Protein AF-A0A023FDB1-F1 (afdb_monomer)

Nearest PDB structures (foldseek):
  6m22-assembly1_B  TM=7.742E-01  e=1.908E-09  Homo sapiens
  7aip-assembly1_A  TM=7.670E-01  e=2.150E-07  Homo sapiens
  6vwa-assembly1_A-2  TM=6.485E-01  e=2.282E-06  Caenorhabditis elegans
  6vw9-assembly1_A-2  TM=6.183E-01  e=2.910E-03  Caenorhabditis elegans
  8b70-assembly1_B  TM=5.129E-01  e=9.710E-01  Bacillus subtilis

Organism: Amblyomma cajennense (NCBI:txid34607)

pLDDT: mean 87.29, std 13.03, range [37.12, 98.38]

Foldseek 3Di:
DLLCQVPPVVHKDKDWDQCVVFDPVCLLVPPAAFEAEEEEAPLLDRPPDNQDDDQQNQALLVVSQVVCPPPSNVVRYAYEYEREAEDCLPDPCNVVVVVVSVVVVVVVCVVVVHHHHYDYDHCHVLVVCPVDDLLVSLLSLQVVLCVVRVRHSEYEYEDDNQDDDDPPRVVSNVVSVVSVCSNCPPHHTYMHIDGSHRPDPPPD

Structure (mmCIF, N/CA/C/O backbone):
data_AF-A0A023FDB1-F1
#
_entry.id   AF-A0A023FDB1-F1
#
loop_
_atom_site.group_PDB
_atom_site.id
_atom_site.type_symbol
_atom_site.label_atom_id
_atom_site.label_alt_id
_atom_site.label_comp_id
_atom_site.label_asym_id
_atom_site.label_entity_id
_atom_site.label_seq_id
_atom_site.pdbx_PDB_ins_code
_atom_site.Cartn_x
_atom_site.Cartn_y
_atom_site.Cartn_z
_atom_site.occupancy
_atom_site.B_iso_or_equiv
_atom_site.auth_seq_id
_atom_site.auth_comp_id
_atom_site.auth_asym_id
_atom_site.auth_atom_id
_atom_site.pdbx_PDB_model_num
ATOM 1 N N . MET A 1 1 ? -0.112 14.707 -15.376 1.00 63.09 1 MET A N 1
ATOM 2 C CA . MET A 1 1 ? -0.613 14.972 -14.007 1.00 63.09 1 MET A CA 1
ATOM 3 C C . MET A 1 1 ? 0.173 14.220 -12.933 1.00 63.09 1 MET A C 1
ATOM 5 O O . MET A 1 1 ? 0.897 14.890 -12.220 1.00 63.09 1 MET A O 1
ATOM 9 N N . VAL A 1 2 ? 0.113 12.880 -12.802 1.00 71.00 2 VAL A N 1
ATOM 10 C CA . VAL A 1 2 ? 0.886 12.166 -11.744 1.00 71.00 2 VAL A CA 1
ATOM 11 C C . VAL A 1 2 ? 2.397 12.379 -11.894 1.00 71.00 2 VAL A C 1
ATOM 13 O O . VAL A 1 2 ? 3.054 12.725 -10.920 1.00 71.00 2 VAL A O 1
ATOM 16 N N . TYR A 1 3 ? 2.928 12.251 -13.116 1.00 76.75 3 TYR A N 1
ATOM 17 C CA . TYR A 1 3 ? 4.339 12.532 -13.413 1.00 76.75 3 TYR A CA 1
ATOM 18 C C . TYR A 1 3 ? 4.740 13.958 -12.999 1.00 76.75 3 TYR A C 1
ATOM 20 O O . TYR A 1 3 ? 5.746 14.154 -12.323 1.00 76.75 3 TYR A O 1
ATOM 28 N N . ASP A 1 4 ? 3.907 14.946 -13.331 1.00 75.50 4 ASP A N 1
ATOM 29 C CA . ASP A 1 4 ? 4.149 16.352 -12.994 1.00 75.50 4 ASP A CA 1
ATOM 30 C C . ASP A 1 4 ? 4.142 16.589 -11.487 1.00 75.50 4 ASP A C 1
ATOM 32 O O . ASP A 1 4 ? 5.023 17.261 -10.957 1.00 75.50 4 ASP A O 1
ATOM 36 N N . CYS A 1 5 ? 3.194 15.982 -10.773 1.00 73.25 5 CYS A N 1
ATOM 37 C CA . CYS A 1 5 ? 3.131 16.070 -9.321 1.00 73.25 5 CYS A CA 1
ATOM 38 C C . CYS A 1 5 ? 4.367 15.458 -8.651 1.00 73.25 5 CYS A C 1
ATOM 40 O O . CYS A 1 5 ? 4.924 16.073 -7.744 1.00 73.25 5 CYS A O 1
ATOM 42 N N . VAL A 1 6 ? 4.799 14.279 -9.106 1.00 76.06 6 VAL A N 1
ATOM 43 C CA . VAL A 1 6 ? 5.934 13.551 -8.523 1.00 76.06 6 VAL A CA 1
ATOM 44 C C . VAL A 1 6 ? 7.255 14.256 -8.823 1.00 76.06 6 VAL A C 1
ATOM 46 O O . VAL A 1 6 ? 7.994 14.595 -7.904 1.00 76.06 6 VAL A O 1
ATOM 49 N N . PHE A 1 7 ? 7.549 14.520 -10.096 1.00 74.06 7 PHE A N 1
ATOM 50 C CA . PHE A 1 7 ? 8.883 14.957 -10.508 1.00 74.06 7 PHE A CA 1
ATOM 51 C C . PHE A 1 7 ? 9.047 16.475 -10.524 1.00 74.06 7 PHE A C 1
ATOM 53 O O . PHE A 1 7 ? 10.071 16.981 -10.070 1.00 74.06 7 PHE A O 1
ATOM 60 N N . TRP A 1 8 ? 8.041 17.211 -10.998 1.00 72.69 8 TRP A N 1
ATOM 61 C CA . TRP A 1 8 ? 8.158 18.658 -11.198 1.00 72.69 8 TRP A CA 1
ATOM 62 C C . TRP A 1 8 ? 7.701 19.460 -9.986 1.00 72.69 8 TRP A C 1
ATOM 64 O O . TRP A 1 8 ? 8.351 20.421 -9.589 1.00 72.69 8 TRP A O 1
ATOM 74 N N . MET A 1 9 ? 6.579 19.070 -9.385 1.00 74.44 9 MET A N 1
ATOM 75 C CA . MET A 1 9 ? 6.009 19.806 -8.258 1.00 74.44 9 MET A CA 1
ATOM 76 C C . MET A 1 9 ? 6.532 19.329 -6.909 1.00 74.44 9 MET A C 1
ATOM 78 O O . MET A 1 9 ? 6.271 20.008 -5.914 1.00 74.44 9 MET A O 1
ATOM 82 N N . GLN A 1 10 ? 7.214 18.174 -6.875 1.00 74.06 10 GLN A N 1
ATOM 83 C CA . GLN A 1 10 ? 7.652 17.519 -5.646 1.00 74.06 10 GLN A CA 1
ATOM 84 C C . GLN A 1 10 ? 6.480 17.515 -4.653 1.00 74.06 10 GLN A C 1
ATOM 86 O O . GLN A 1 10 ? 6.485 18.191 -3.619 1.00 74.06 10 GLN A O 1
ATOM 91 N N . ARG A 1 11 ? 5.410 16.800 -5.021 1.00 80.31 11 ARG A N 1
ATOM 92 C CA . ARG A 1 11 ? 4.207 16.615 -4.204 1.00 80.31 11 ARG A CA 1
ATOM 93 C C . ARG A 1 11 ? 4.029 15.157 -3.814 1.00 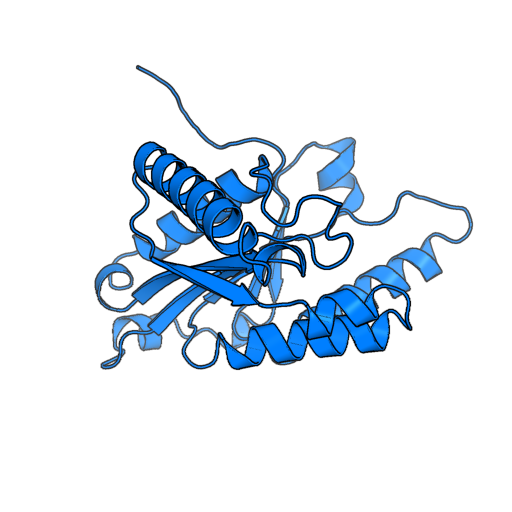80.31 11 ARG A C 1
ATOM 95 O O . ARG A 1 11 ? 4.358 14.238 -4.556 1.00 80.31 11 ARG A O 1
ATOM 102 N N . ILE A 1 12 ? 3.422 14.979 -2.650 1.00 83.81 12 ILE A N 1
ATOM 103 C CA . ILE A 1 12 ? 2.878 13.702 -2.208 1.00 83.81 12 ILE A CA 1
ATOM 104 C C . ILE A 1 12 ? 1.680 13.352 -3.095 1.00 83.81 12 ILE A C 1
ATOM 106 O O . ILE A 1 12 ? 0.818 14.202 -3.331 1.00 83.81 12 ILE A O 1
ATOM 110 N N . VAL A 1 13 ? 1.606 12.102 -3.553 1.00 90.06 13 VAL A N 1
ATOM 111 C CA . VAL A 1 13 ? 0.498 11.610 -4.379 1.00 90.06 13 VAL A CA 1
ATOM 112 C C . VAL A 1 13 ? -0.136 10.392 -3.721 1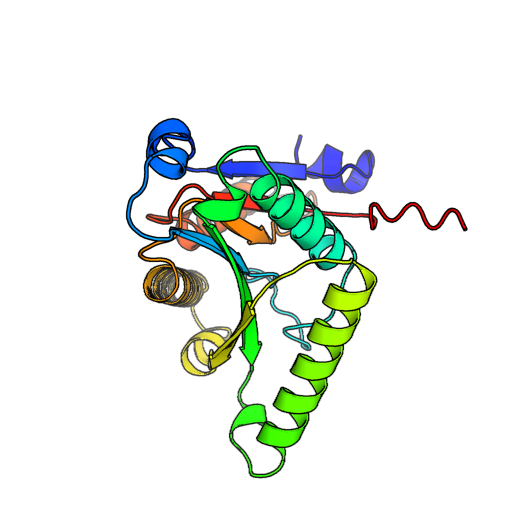.00 90.06 13 VAL A C 1
ATOM 114 O O . VAL A 1 13 ? 0.549 9.429 -3.393 1.00 90.06 13 VAL A O 1
ATOM 117 N N . CYS A 1 14 ? -1.460 10.423 -3.578 1.00 92.38 14 CYS A N 1
ATOM 118 C CA . CYS A 1 14 ? -2.257 9.276 -3.156 1.00 92.38 14 CYS A CA 1
ATOM 119 C C . CYS A 1 14 ? -3.280 8.943 -4.245 1.00 92.38 14 CYS A C 1
ATOM 121 O O . CYS A 1 14 ? -4.037 9.817 -4.669 1.00 92.38 14 CYS A O 1
ATOM 123 N N . LEU A 1 15 ? -3.326 7.684 -4.676 1.00 94.50 15 LEU A N 1
ATOM 124 C CA . LEU A 1 15 ? -4.303 7.172 -5.631 1.00 94.50 15 LEU A CA 1
ATOM 125 C C . LEU A 1 15 ? -5.216 6.159 -4.933 1.00 94.50 15 LEU A C 1
ATOM 127 O O . LEU A 1 15 ? -4.776 5.096 -4.499 1.00 94.50 15 LEU A O 1
ATOM 131 N N . ALA A 1 16 ? -6.499 6.499 -4.833 1.00 96.44 16 ALA A N 1
ATOM 132 C CA . ALA A 1 16 ? -7.512 5.664 -4.204 1.00 96.44 16 ALA A CA 1
ATOM 133 C C . ALA A 1 16 ? -8.180 4.745 -5.237 1.00 96.44 16 ALA A C 1
ATOM 135 O O . ALA A 1 16 ? -8.760 5.218 -6.214 1.00 96.44 16 ALA A O 1
ATOM 136 N N . ARG A 1 17 ? -8.149 3.432 -4.994 1.00 96.62 17 ARG A N 1
ATOM 137 C CA . ARG A 1 17 ? -8.787 2.408 -5.831 1.00 96.62 17 ARG A CA 1
ATOM 138 C C . ARG A 1 17 ? -9.762 1.557 -5.016 1.00 96.62 17 ARG A C 1
ATOM 140 O O . ARG A 1 17 ? -9.495 1.228 -3.866 1.00 96.62 17 ARG A O 1
ATOM 147 N N . HIS A 1 18 ? -10.898 1.199 -5.616 1.00 97.12 18 HIS A N 1
ATOM 148 C CA . HIS A 1 18 ? -11.970 0.397 -4.997 1.00 97.12 18 HIS A CA 1
ATOM 149 C C . HIS A 1 18 ? -12.643 1.036 -3.765 1.00 97.12 18 HIS A C 1
ATOM 151 O O . HIS A 1 18 ? -13.345 0.356 -3.017 1.00 97.12 18 HIS A O 1
ATOM 157 N N . PHE A 1 19 ? -12.487 2.347 -3.551 1.00 96.00 19 PHE A N 1
ATOM 158 C CA . PHE A 1 19 ? -13.101 3.049 -2.415 1.00 96.00 19 PHE A CA 1
ATOM 159 C C . PHE A 1 19 ? -14.629 3.131 -2.495 1.00 96.00 19 PHE A C 1
ATOM 161 O O . PHE A 1 19 ? -15.269 3.361 -1.473 1.00 96.00 19 PHE A O 1
ATOM 168 N N . GLN A 1 20 ? -15.228 2.863 -3.658 1.00 95.88 20 GLN A N 1
ATOM 169 C CA . GLN A 1 20 ? -16.674 2.684 -3.781 1.00 95.88 20 GLN A CA 1
ATOM 170 C C . GLN A 1 20 ? -17.207 1.490 -2.968 1.00 95.88 20 GLN A C 1
ATOM 172 O O . GLN A 1 20 ? -18.397 1.438 -2.679 1.00 95.88 20 GLN A O 1
ATOM 177 N N . HIS A 1 21 ? -16.343 0.544 -2.579 1.00 94.19 21 HIS A N 1
ATOM 178 C CA . HIS A 1 21 ? -16.705 -0.592 -1.725 1.00 94.19 21 HIS A CA 1
ATOM 179 C C . HIS A 1 21 ? -16.481 -0.316 -0.226 1.00 94.19 21 HIS A C 1
ATOM 181 O O . HIS A 1 21 ? -16.791 -1.169 0.603 1.00 94.19 21 HIS A O 1
ATOM 187 N N . LEU A 1 22 ? -15.935 0.850 0.150 1.00 95.69 22 LEU A N 1
ATOM 188 C CA . LEU A 1 22 ? -15.653 1.179 1.548 1.00 95.69 22 LEU A CA 1
ATOM 189 C C . LEU A 1 22 ? -16.893 1.750 2.253 1.00 95.69 22 LEU A C 1
ATOM 191 O O . LEU A 1 22 ? -17.203 2.934 2.115 1.00 95.69 22 LEU A O 1
ATOM 195 N N . ASP A 1 23 ? -17.533 0.952 3.109 1.00 94.44 23 ASP A N 1
ATOM 196 C CA . ASP A 1 23 ? -18.526 1.450 4.069 1.00 94.44 23 ASP A CA 1
ATOM 197 C C . ASP A 1 23 ? -17.859 1.774 5.416 1.00 94.44 23 ASP A C 1
ATOM 199 O O . ASP A 1 23 ? -17.629 0.911 6.268 1.00 94.44 23 ASP A O 1
ATOM 203 N N . LYS A 1 24 ? -17.580 3.063 5.634 1.00 94.00 24 LYS A N 1
ATOM 204 C CA . LYS A 1 24 ? -16.975 3.561 6.881 1.00 94.00 24 LYS A CA 1
ATOM 205 C C . LYS A 1 24 ? -17.836 3.268 8.109 1.00 94.00 24 LYS A C 1
ATOM 207 O O . LYS A 1 24 ? -17.304 3.051 9.195 1.00 94.00 24 LYS A O 1
ATOM 212 N N . ALA A 1 25 ? -19.157 3.289 7.958 1.00 94.12 25 ALA A N 1
ATOM 213 C CA . ALA A 1 25 ? -20.072 3.066 9.062 1.00 94.12 25 ALA A CA 1
ATOM 214 C C . ALA A 1 25 ? -20.145 1.572 9.415 1.00 94.12 25 ALA A C 1
ATOM 216 O O . ALA A 1 25 ? -20.259 1.231 10.591 1.00 94.12 25 ALA A O 1
ATOM 217 N N . ALA A 1 26 ? -20.008 0.680 8.427 1.00 93.56 26 ALA A N 1
ATOM 218 C CA . ALA A 1 26 ? -19.846 -0.752 8.669 1.00 93.56 26 ALA A CA 1
ATOM 219 C C . ALA A 1 26 ? -18.549 -1.069 9.427 1.00 93.56 26 ALA A C 1
ATOM 221 O O . ALA A 1 26 ? -18.595 -1.873 10.354 1.00 93.56 26 ALA A O 1
ATOM 222 N N . VAL A 1 27 ? -17.432 -0.397 9.112 1.00 94.81 27 VAL A N 1
ATOM 223 C CA . VAL A 1 27 ? -16.166 -0.558 9.857 1.00 94.81 27 VAL A CA 1
ATOM 224 C C . VAL A 1 27 ? -16.352 -0.215 11.337 1.00 94.81 27 VAL A C 1
ATOM 226 O O . VAL A 1 27 ? -15.974 -1.002 12.197 1.00 94.81 27 VAL A O 1
ATOM 229 N N . VAL A 1 28 ? -16.988 0.922 11.642 1.00 94.94 28 VAL A N 1
ATOM 230 C CA . VAL A 1 28 ? -17.221 1.374 13.028 1.00 94.94 28 VAL A CA 1
ATOM 231 C C . VAL A 1 28 ? -18.203 0.473 13.785 1.00 94.94 28 VAL A C 1
ATOM 233 O O . VAL A 1 28 ? -18.073 0.299 14.992 1.00 94.94 28 VAL A O 1
ATOM 236 N N . ARG A 1 29 ? -19.197 -0.101 13.097 1.00 94.50 29 ARG A N 1
ATOM 237 C CA . ARG A 1 29 ? -20.179 -1.021 13.700 1.00 94.50 29 ARG A CA 1
ATOM 238 C C . ARG A 1 29 ? -19.718 -2.481 13.723 1.00 94.50 29 ARG A C 1
ATOM 240 O O . ARG A 1 29 ? -20.469 -3.336 14.198 1.00 94.50 29 ARG A O 1
ATOM 247 N N . SER A 1 30 ? -18.548 -2.786 13.167 1.00 93.19 30 SER A N 1
ATOM 248 C CA . SER A 1 30 ? -18.087 -4.162 13.008 1.00 93.19 30 SER A CA 1
ATOM 249 C C . SER A 1 30 ? -17.928 -4.840 14.368 1.00 93.19 30 SER A C 1
ATOM 251 O O . SER A 1 30 ? -17.289 -4.312 15.273 1.00 93.19 30 SER A O 1
ATOM 253 N N . ARG A 1 31 ? -18.498 -6.042 14.511 1.00 89.75 31 ARG A N 1
ATOM 254 C CA . ARG A 1 31 ? -18.330 -6.870 15.720 1.00 89.75 31 ARG A CA 1
ATOM 255 C C . ARG A 1 31 ? -16.992 -7.604 15.738 1.00 89.75 31 ARG A C 1
ATOM 257 O O . ARG A 1 31 ? -16.513 -7.982 16.801 1.00 89.75 31 ARG A O 1
ATOM 264 N N . THR A 1 32 ? -16.411 -7.825 14.563 1.00 91.62 32 THR A N 1
ATOM 265 C CA . THR A 1 32 ? -15.096 -8.438 14.385 1.00 91.62 32 THR A CA 1
ATOM 266 C C . THR A 1 32 ? -14.069 -7.362 14.090 1.00 91.62 32 THR A C 1
ATOM 268 O O . THR A 1 32 ? -14.342 -6.422 13.339 1.00 91.62 32 THR A O 1
ATOM 271 N N . ARG A 1 33 ? -12.868 -7.508 14.647 1.00 92.50 33 ARG A N 1
ATOM 272 C CA . ARG A 1 33 ? -11.783 -6.566 14.389 1.00 92.50 33 ARG A CA 1
ATOM 273 C C . ARG A 1 33 ? -11.317 -6.701 12.939 1.00 92.50 33 ARG A C 1
ATOM 275 O O . ARG A 1 33 ? -11.011 -7.804 12.495 1.00 92.50 33 ARG A O 1
ATOM 282 N N . LEU A 1 34 ? -11.311 -5.588 12.216 1.00 96.94 34 LEU A N 1
ATOM 283 C CA . LEU A 1 34 ? -10.820 -5.496 10.842 1.00 96.94 34 LEU A CA 1
ATOM 284 C C . LEU A 1 34 ? -9.359 -5.041 10.837 1.00 96.94 34 LEU A C 1
ATOM 286 O O . LEU A 1 34 ? -8.820 -4.621 11.864 1.00 96.94 34 LEU A O 1
ATOM 290 N N . TYR A 1 35 ? -8.716 -5.083 9.677 1.00 98.00 35 TYR A N 1
ATOM 291 C CA . TYR A 1 35 ? -7.329 -4.645 9.547 1.00 98.00 35 TYR A CA 1
ATOM 292 C C . TYR A 1 35 ? -7.169 -3.405 8.676 1.00 98.00 35 TYR A C 1
ATOM 294 O O . TYR A 1 35 ? -7.901 -3.201 7.706 1.00 98.00 35 TYR A O 1
ATOM 302 N N . ILE A 1 36 ? -6.196 -2.577 9.045 1.00 98.31 36 ILE A N 1
ATOM 303 C CA . ILE A 1 36 ? -5.563 -1.620 8.142 1.00 98.31 36 ILE A CA 1
ATOM 304 C C . ILE A 1 36 ? -4.211 -2.234 7.810 1.00 98.31 36 ILE A C 1
ATOM 306 O O . ILE A 1 36 ? -3.377 -2.390 8.700 1.00 98.31 36 ILE A O 1
ATOM 310 N N . ASP A 1 37 ? -4.021 -2.624 6.559 1.00 98.38 37 ASP A N 1
ATOM 311 C CA . ASP A 1 37 ? -2.811 -3.316 6.128 1.00 98.38 37 ASP A CA 1
ATOM 312 C C . ASP A 1 37 ? -1.898 -2.360 5.372 1.00 98.38 37 ASP A C 1
ATOM 314 O O . ASP A 1 37 ? -2.364 -1.584 4.541 1.00 98.38 37 ASP A O 1
ATOM 318 N N . VAL A 1 38 ? -0.595 -2.441 5.625 1.00 97.81 38 VAL A N 1
ATOM 319 C CA . VAL A 1 38 ? 0.422 -1.656 4.922 1.00 97.81 38 VAL A CA 1
ATOM 320 C C . VAL A 1 38 ? 1.464 -2.592 4.327 1.00 97.81 38 VAL A C 1
ATOM 322 O O . VAL A 1 38 ? 2.097 -3.354 5.059 1.00 97.81 38 VAL A O 1
ATOM 325 N N . 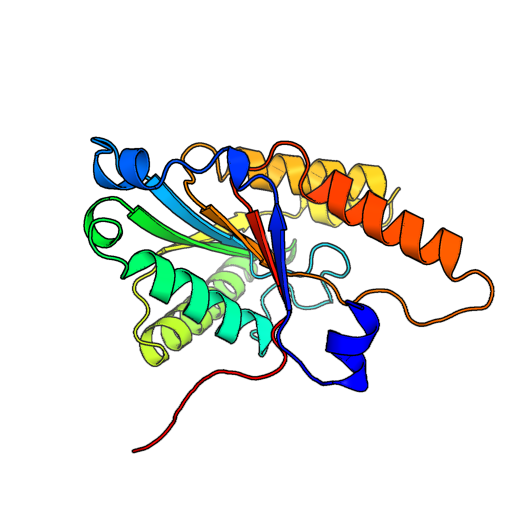TRP A 1 39 ? 1.677 -2.495 3.015 1.00 96.00 39 TRP A N 1
ATOM 326 C CA . TRP A 1 39 ? 2.780 -3.151 2.310 1.00 96.00 39 TRP A CA 1
ATOM 327 C C . TRP A 1 39 ? 3.733 -2.087 1.778 1.00 96.00 39 TRP A C 1
ATOM 329 O O . TRP A 1 39 ? 3.532 -1.553 0.681 1.00 96.00 39 TRP A O 1
ATOM 339 N N . PRO A 1 40 ? 4.762 -1.736 2.557 1.00 90.69 40 PRO A N 1
ATOM 340 C CA . PRO A 1 40 ? 5.655 -0.649 2.217 1.00 90.69 40 PRO A CA 1
ATOM 341 C C . PRO A 1 40 ? 6.812 -1.158 1.341 1.00 90.69 40 PRO A C 1
ATOM 343 O O . PRO A 1 40 ? 7.980 -0.968 1.666 1.00 90.69 40 PRO A O 1
ATOM 346 N N . LEU A 1 41 ? 6.473 -1.849 0.250 1.00 90.12 41 LEU A N 1
ATOM 347 C CA . LEU A 1 41 ? 7.414 -2.359 -0.744 1.00 90.12 41 LEU A CA 1
ATOM 348 C C . LEU A 1 41 ? 6.993 -1.876 -2.131 1.00 90.12 41 LEU A C 1
ATOM 350 O O . LEU A 1 41 ? 5.824 -1.975 -2.511 1.00 90.12 41 LEU A O 1
ATOM 354 N N . ASN A 1 42 ? 7.953 -1.380 -2.909 1.00 91.44 42 ASN A N 1
ATOM 355 C CA . ASN A 1 42 ? 7.727 -1.049 -4.308 1.00 91.44 42 ASN A CA 1
ATOM 356 C C . ASN A 1 42 ? 7.721 -2.332 -5.149 1.00 91.44 42 ASN A C 1
ATOM 358 O O . ASN A 1 42 ? 8.738 -2.725 -5.703 1.00 91.44 42 ASN A O 1
ATOM 362 N N . PHE A 1 43 ? 6.570 -2.989 -5.280 1.00 92.38 43 PHE A N 1
ATOM 363 C CA . PHE A 1 43 ? 6.488 -4.251 -6.023 1.00 92.38 43 PHE A CA 1
ATOM 364 C C . PHE A 1 43 ? 6.859 -4.137 -7.505 1.00 92.38 43 PHE A C 1
ATOM 366 O O . PHE A 1 43 ? 7.285 -5.131 -8.082 1.00 92.38 43 PHE A O 1
ATOM 373 N N . LEU A 1 44 ? 6.734 -2.962 -8.132 1.00 91.19 44 LEU A N 1
ATOM 374 C CA . LEU A 1 44 ? 7.148 -2.775 -9.529 1.00 91.19 44 LEU A CA 1
ATOM 375 C C . LEU A 1 44 ? 8.673 -2.648 -9.666 1.00 91.19 44 LEU A C 1
ATOM 377 O O . LEU A 1 44 ? 9.215 -2.899 -10.742 1.00 91.19 44 LEU A O 1
ATOM 381 N N . ASN A 1 45 ? 9.368 -2.255 -8.606 1.00 87.56 45 ASN A N 1
ATOM 382 C CA . ASN A 1 45 ? 10.821 -2.217 -8.569 1.00 87.56 45 ASN A CA 1
ATOM 383 C C . ASN A 1 45 ? 11.299 -2.517 -7.140 1.00 87.56 45 ASN A C 1
ATOM 385 O O . ASN A 1 45 ? 11.573 -1.575 -6.389 1.00 87.56 45 ASN A O 1
ATOM 389 N N . PRO A 1 46 ? 11.330 -3.800 -6.732 1.00 81.19 46 PRO A N 1
ATOM 390 C CA . PRO A 1 46 ? 11.532 -4.163 -5.330 1.00 81.19 46 PRO A CA 1
ATOM 391 C C . PRO A 1 46 ? 12.929 -3.863 -4.774 1.00 81.19 46 PRO A C 1
ATOM 393 O O . PRO A 1 46 ? 13.108 -3.953 -3.561 1.00 81.19 46 PRO A O 1
ATOM 396 N N . GLY A 1 47 ? 13.875 -3.437 -5.619 1.00 72.25 47 GLY A N 1
ATOM 397 C CA . GLY A 1 47 ? 15.244 -3.104 -5.230 1.00 72.25 47 GLY A CA 1
ATOM 398 C C . GLY A 1 47 ? 16.002 -4.280 -4.605 1.00 72.25 47 GLY A C 1
ATOM 399 O O . GLY A 1 47 ? 15.460 -5.363 -4.398 1.00 72.25 47 GLY A O 1
ATOM 400 N N . ASP A 1 48 ? 17.268 -4.046 -4.266 1.00 61.09 48 ASP A N 1
ATOM 401 C CA . ASP A 1 48 ? 18.117 -5.079 -3.653 1.00 61.09 48 ASP A CA 1
ATOM 402 C C . ASP A 1 48 ? 17.861 -5.243 -2.142 1.00 61.09 48 ASP A C 1
ATOM 404 O O . ASP A 1 48 ? 18.284 -6.221 -1.533 1.00 61.09 48 ASP A O 1
ATOM 408 N N . SER A 1 49 ? 17.161 -4.287 -1.518 1.00 62.53 49 SER A N 1
ATOM 409 C CA . SER A 1 49 ? 16.866 -4.266 -0.077 1.00 62.53 49 SER A CA 1
ATOM 410 C C . SER A 1 49 ? 15.356 -4.152 0.185 1.00 62.53 49 SER A C 1
ATOM 412 O O . SER A 1 49 ? 14.860 -3.066 0.512 1.00 62.53 49 SER A O 1
ATOM 414 N N . PRO A 1 50 ? 14.596 -5.261 0.053 1.00 61.50 50 PRO A N 1
ATOM 415 C CA . PRO A 1 50 ? 13.163 -5.293 0.331 1.00 61.50 50 PRO A CA 1
ATOM 416 C C . PRO A 1 50 ? 12.929 -5.040 1.825 1.00 61.50 50 PRO A C 1
ATOM 418 O O . PRO A 1 50 ? 12.958 -5.942 2.654 1.00 61.50 50 PRO A O 1
ATOM 421 N N . GLY A 1 51 ? 12.740 -3.772 2.179 1.00 64.19 51 GLY A N 1
ATOM 422 C CA . GLY A 1 51 ? 12.503 -3.333 3.551 1.00 64.19 51 GLY A CA 1
ATOM 423 C C . GLY A 1 51 ? 13.344 -2.148 4.023 1.00 64.19 51 GLY A C 1
ATOM 424 O O . GLY A 1 51 ? 13.261 -1.783 5.201 1.00 64.19 51 GLY A O 1
ATOM 425 N N . ALA A 1 52 ? 14.115 -1.529 3.124 1.00 76.69 52 ALA A N 1
ATOM 426 C CA . ALA A 1 52 ? 14.701 -0.219 3.369 1.00 76.69 52 ALA A CA 1
ATOM 427 C C . ALA A 1 52 ? 13.608 0.801 3.736 1.00 76.69 52 ALA A C 1
ATOM 429 O O . ALA A 1 52 ? 12.564 0.888 3.088 1.00 76.69 52 ALA A O 1
ATOM 430 N N . ILE A 1 53 ? 13.851 1.569 4.797 1.00 82.88 53 ILE A N 1
ATOM 431 C CA . ILE A 1 53 ? 12.942 2.628 5.233 1.00 82.88 53 ILE A CA 1
ATOM 432 C C . ILE A 1 53 ? 13.280 3.887 4.440 1.00 82.88 53 ILE A C 1
ATOM 434 O O . ILE A 1 53 ? 14.325 4.499 4.652 1.00 82.88 53 ILE A O 1
ATOM 438 N N . ASP A 1 54 ? 12.387 4.267 3.532 1.00 85.81 54 ASP A N 1
ATOM 439 C CA . ASP A 1 54 ? 12.465 5.510 2.771 1.00 85.81 54 ASP A CA 1
ATOM 440 C C . ASP A 1 54 ? 11.409 6.531 3.244 1.00 85.81 54 ASP A C 1
ATOM 442 O O . ASP A 1 54 ? 10.601 6.289 4.149 1.00 85.81 54 ASP A O 1
ATOM 446 N N . ASN A 1 55 ? 11.404 7.716 2.632 1.00 85.88 55 ASN A N 1
ATOM 447 C CA . ASN A 1 55 ? 10.426 8.757 2.962 1.00 85.88 55 ASN A CA 1
ATOM 448 C C . ASN A 1 55 ? 8.985 8.312 2.678 1.00 85.88 55 ASN A C 1
ATOM 450 O O . ASN A 1 55 ? 8.063 8.702 3.398 1.00 85.88 55 ASN A O 1
ATOM 454 N N . CYS A 1 56 ? 8.785 7.489 1.647 1.00 88.19 56 CYS A N 1
ATOM 455 C CA . CYS A 1 56 ? 7.475 6.974 1.286 1.00 88.19 56 CYS A CA 1
ATOM 456 C C . CYS A 1 56 ? 6.953 5.991 2.340 1.00 88.19 56 CYS A C 1
ATOM 458 O O . CYS A 1 56 ? 5.7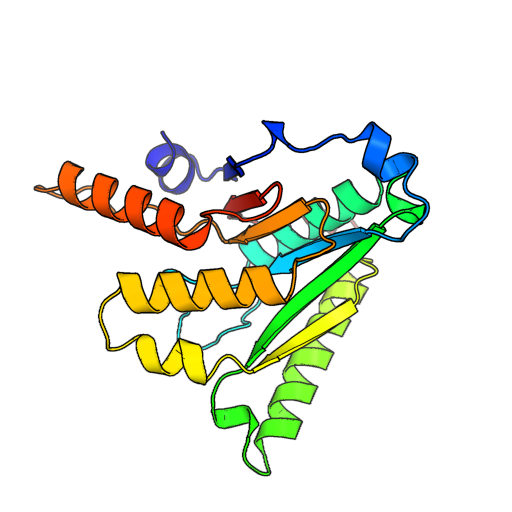78 6.063 2.705 1.00 88.19 56 CYS A O 1
ATOM 460 N N . TRP A 1 57 ? 7.818 5.136 2.887 1.00 91.19 57 TRP A N 1
ATOM 461 C CA . TRP A 1 57 ? 7.536 4.249 4.011 1.00 91.19 57 TRP A CA 1
ATOM 462 C C . TRP A 1 57 ? 7.052 5.063 5.209 1.00 91.19 57 TRP A C 1
ATOM 464 O O . TRP A 1 57 ? 5.940 4.841 5.688 1.00 91.19 57 TRP A O 1
ATOM 474 N N . LEU A 1 58 ? 7.833 6.065 5.638 1.00 90.44 58 LEU A N 1
ATOM 475 C CA . LEU A 1 58 ? 7.508 6.902 6.803 1.00 90.44 58 LEU A CA 1
ATOM 476 C C . LEU A 1 58 ? 6.157 7.592 6.625 1.00 90.44 58 LEU A C 1
ATOM 478 O O . LEU A 1 58 ? 5.290 7.516 7.497 1.00 90.44 58 LEU A O 1
ATOM 482 N N . PHE A 1 59 ? 5.956 8.210 5.465 1.00 90.38 59 PHE A N 1
ATOM 483 C CA . PHE A 1 59 ? 4.720 8.907 5.152 1.00 90.38 59 PHE A CA 1
ATOM 484 C C . PHE A 1 59 ? 3.506 7.963 5.106 1.00 90.38 59 PHE A C 1
ATOM 486 O O . PHE A 1 59 ? 2.447 8.272 5.657 1.00 90.38 59 PHE A O 1
ATOM 493 N N . THR A 1 60 ? 3.664 6.779 4.511 1.00 93.38 60 THR A N 1
ATOM 494 C CA . THR A 1 60 ? 2.598 5.770 4.438 1.00 93.38 60 THR A CA 1
ATOM 495 C C . THR A 1 60 ? 2.200 5.284 5.831 1.00 93.38 60 THR A C 1
ATOM 497 O O . THR A 1 60 ? 1.006 5.188 6.123 1.00 93.38 60 THR A O 1
ATOM 500 N N . MET A 1 61 ? 3.171 5.053 6.724 1.00 93.31 61 MET A N 1
ATOM 501 C CA . MET A 1 61 ? 2.884 4.682 8.115 1.00 93.31 61 MET A CA 1
ATOM 502 C C . MET A 1 61 ? 2.085 5.766 8.836 1.00 93.31 61 MET A C 1
ATOM 504 O O . MET A 1 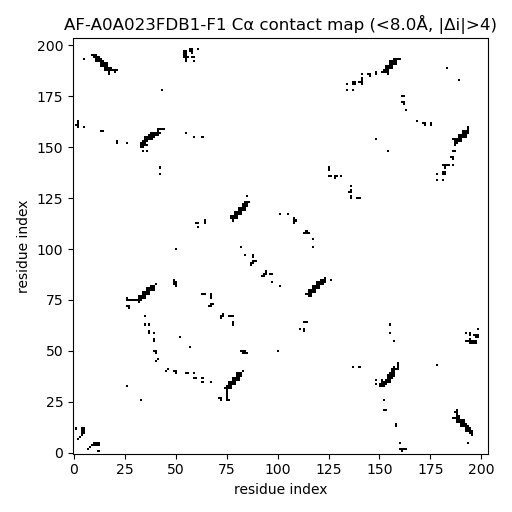61 ? 1.123 5.459 9.541 1.00 93.31 61 MET A O 1
ATOM 508 N N . GLN A 1 62 ? 2.436 7.036 8.629 1.00 92.12 62 GLN A N 1
ATOM 509 C CA . GLN A 1 62 ? 1.715 8.156 9.227 1.00 92.12 62 GLN A CA 1
ATOM 510 C C . GLN A 1 62 ? 0.268 8.238 8.726 1.00 92.12 62 GLN A C 1
ATOM 512 O O . GLN A 1 62 ? -0.641 8.387 9.541 1.00 92.12 62 GLN A O 1
ATOM 517 N N . LEU A 1 63 ? 0.021 8.071 7.421 1.00 94.12 63 LEU A N 1
ATOM 518 C CA . LEU A 1 63 ? -1.342 8.036 6.875 1.00 94.12 63 LEU A CA 1
ATOM 519 C C . LEU A 1 63 ? -2.169 6.879 7.441 1.00 94.12 63 LEU A C 1
ATOM 521 O O . LEU A 1 63 ? -3.322 7.076 7.834 1.00 94.12 63 LEU A O 1
ATOM 525 N N . ALA A 1 64 ? -1.582 5.684 7.509 1.00 95.94 64 ALA A N 1
ATOM 526 C CA . ALA A 1 64 ? -2.255 4.516 8.058 1.00 95.94 64 ALA A CA 1
ATOM 527 C C . ALA A 1 64 ? -2.569 4.698 9.555 1.00 95.94 64 ALA A C 1
ATOM 529 O O . ALA A 1 64 ? -3.667 4.365 10.004 1.00 95.94 64 ALA A O 1
ATOM 530 N N . CYS A 1 65 ? -1.653 5.312 10.311 1.00 94.94 65 CYS A N 1
ATOM 531 C CA . CYS A 1 65 ? -1.866 5.676 11.710 1.00 94.94 65 CYS A CA 1
ATOM 532 C C . CYS A 1 65 ? -2.991 6.711 11.871 1.00 94.94 65 CYS A C 1
ATOM 534 O O . CYS A 1 65 ? -3.881 6.526 12.700 1.00 94.94 65 CYS A O 1
ATOM 536 N N . ILE A 1 66 ? -3.019 7.767 11.050 1.00 94.75 66 ILE A N 1
ATOM 537 C CA . ILE A 1 66 ? -4.094 8.774 11.078 1.00 94.75 66 ILE A CA 1
ATOM 538 C C . ILE A 1 66 ? -5.453 8.117 10.836 1.00 94.75 66 ILE A C 1
ATOM 540 O O . ILE A 1 66 ? -6.396 8.388 11.579 1.00 94.75 66 ILE A O 1
ATOM 544 N N . LEU A 1 67 ? -5.552 7.222 9.848 1.00 95.56 67 LEU A N 1
ATOM 545 C CA . LEU A 1 67 ? -6.785 6.479 9.591 1.00 95.56 67 LEU A CA 1
ATOM 546 C C . LEU A 1 67 ? -7.181 5.605 10.790 1.00 95.56 67 LEU A C 1
ATOM 548 O O . LEU A 1 67 ? -8.347 5.590 11.179 1.00 95.56 67 LEU A O 1
ATOM 552 N N . HIS A 1 68 ? -6.217 4.918 11.406 1.00 95.75 68 HIS A N 1
ATOM 553 C CA . HIS A 1 68 ? -6.450 4.122 12.610 1.00 95.75 68 HIS A CA 1
ATOM 554 C C . HIS A 1 68 ? -6.959 4.972 13.791 1.00 95.75 68 HIS A C 1
ATOM 556 O O . HIS A 1 68 ? -7.784 4.508 14.576 1.00 95.75 68 HIS A O 1
ATOM 562 N N . MET A 1 69 ? -6.526 6.231 13.901 1.00 94.06 69 MET A N 1
ATOM 563 C CA . MET A 1 69 ? -6.944 7.162 14.957 1.00 94.06 69 MET A CA 1
ATOM 564 C C . MET A 1 69 ? -8.318 7.810 14.728 1.00 94.06 69 MET A C 1
ATOM 566 O O . MET A 1 69 ? -8.826 8.477 15.633 1.00 94.06 69 MET A O 1
ATOM 570 N N . VAL A 1 70 ? -8.945 7.621 13.562 1.00 94.44 70 VAL A N 1
ATOM 571 C CA . VAL A 1 70 ? -10.290 8.151 13.290 1.00 94.44 70 VAL A CA 1
ATOM 572 C C . VAL A 1 70 ? -11.284 7.626 14.343 1.00 94.44 70 VAL A C 1
ATOM 574 O O . VAL A 1 70 ? -11.252 6.435 14.679 1.00 94.44 70 VAL A O 1
ATOM 577 N N . PRO A 1 71 ? -12.194 8.469 14.877 1.00 93.75 71 PRO A N 1
ATOM 578 C CA . PRO A 1 71 ? -13.181 8.037 15.863 1.00 93.75 71 PRO A CA 1
ATOM 579 C C . PRO A 1 71 ? -13.941 6.775 15.428 1.00 93.75 71 PRO A C 1
ATOM 581 O O . PRO A 1 71 ? -14.437 6.679 14.306 1.00 93.75 71 PRO A O 1
ATOM 584 N N . GLY A 1 72 ? -13.999 5.781 16.316 1.00 91.69 72 GLY A N 1
ATOM 585 C CA . GLY A 1 72 ? -14.610 4.470 16.061 1.00 91.69 72 GLY A CA 1
ATOM 586 C C . GLY A 1 72 ? -13.709 3.454 15.343 1.00 91.69 72 GLY A C 1
ATOM 587 O O . GLY A 1 72 ? -13.878 2.251 15.545 1.00 91.69 72 GLY A O 1
ATOM 588 N N . TRP A 1 73 ? -12.707 3.895 14.577 1.00 96.06 73 TRP A N 1
ATOM 589 C CA . TRP A 1 73 ? -11.785 2.996 13.872 1.00 96.06 73 TRP A CA 1
ATOM 590 C C . TRP A 1 73 ? -10.741 2.400 14.809 1.00 96.06 73 TRP A C 1
ATOM 592 O O . TRP A 1 73 ? -10.445 1.212 14.695 1.00 96.06 73 TRP A O 1
ATOM 602 N N . LYS A 1 74 ? -10.249 3.169 15.788 1.00 92.88 74 LYS A N 1
ATOM 603 C CA . LYS A 1 74 ? -9.220 2.710 16.737 1.00 92.88 74 LYS A CA 1
ATOM 604 C C . LYS A 1 74 ? -9.602 1.420 17.471 1.00 92.88 74 LYS A C 1
ATOM 606 O O . LYS A 1 74 ? -8.777 0.529 17.645 1.00 92.88 74 LYS A O 1
ATOM 611 N N . HIS A 1 75 ? -10.866 1.302 17.875 1.00 90.94 75 HIS A N 1
ATOM 612 C CA . HIS A 1 75 ? -11.374 0.121 18.581 1.00 90.94 75 HIS A CA 1
ATOM 613 C C . HIS A 1 75 ? -11.737 -1.034 17.639 1.00 90.94 75 HIS A C 1
ATOM 615 O O . HIS A 1 75 ? -11.684 -2.193 18.044 1.00 90.94 75 HIS A O 1
ATOM 621 N N . SER A 1 76 ? -12.076 -0.721 16.387 1.00 94.31 76 SER A N 1
ATOM 622 C CA . SER A 1 76 ? -12.596 -1.686 15.410 1.00 94.31 76 SER A CA 1
ATOM 623 C C . SER A 1 76 ? -11.524 -2.219 14.460 1.00 94.31 76 SER A C 1
ATOM 625 O O . SER A 1 76 ? -11.776 -3.175 13.728 1.00 94.31 76 SER A O 1
ATOM 627 N N . THR A 1 77 ? -10.329 -1.620 14.460 1.00 96.75 77 THR A N 1
ATOM 628 C CA . THR A 1 77 ? -9.242 -1.960 13.538 1.00 96.75 77 THR A CA 1
ATOM 629 C C . THR A 1 77 ? -7.932 -2.283 14.252 1.00 96.75 77 THR A C 1
ATOM 631 O O . THR A 1 77 ? -7.700 -1.878 15.393 1.00 96.75 77 THR A O 1
ATOM 634 N N . THR A 1 78 ? -7.060 -3.033 13.584 1.00 96.94 78 THR A N 1
ATOM 635 C CA . THR A 1 78 ? -5.648 -3.200 13.956 1.00 96.94 78 THR A CA 1
ATOM 636 C C . THR A 1 78 ? -4.779 -2.814 12.770 1.00 96.94 78 THR A C 1
ATOM 638 O O . THR A 1 78 ? -5.041 -3.255 11.651 1.00 96.94 78 THR A O 1
ATOM 641 N N . LEU A 1 79 ? -3.741 -2.017 13.014 1.00 97.62 79 LEU A N 1
ATOM 642 C CA . LEU A 1 79 ? -2.749 -1.676 12.003 1.00 97.62 79 LEU A CA 1
ATOM 643 C C . LEU A 1 79 ? -1.721 -2.812 11.879 1.00 97.62 79 LEU A C 1
ATOM 645 O O . LEU A 1 79 ? -1.059 -3.161 12.860 1.00 97.62 79 LEU A O 1
ATOM 649 N N . ARG A 1 80 ? -1.597 -3.403 10.686 1.00 97.38 80 ARG A N 1
ATOM 650 C CA . ARG A 1 80 ? -0.612 -4.448 10.373 1.00 97.38 80 ARG A CA 1
ATOM 651 C C . ARG A 1 80 ? 0.324 -3.984 9.273 1.00 97.38 80 ARG A C 1
ATOM 653 O O . ARG A 1 80 ? -0.115 -3.428 8.271 1.00 97.38 80 ARG A O 1
ATOM 660 N N . ILE A 1 81 ? 1.607 -4.255 9.449 1.00 96.75 81 ILE A N 1
ATOM 661 C CA . ILE A 1 81 ? 2.642 -3.896 8.485 1.00 96.75 81 ILE A CA 1
ATOM 662 C C . ILE A 1 81 ? 3.313 -5.179 8.011 1.00 96.75 81 ILE A C 1
ATOM 664 O O . ILE A 1 81 ? 3.740 -5.989 8.836 1.00 96.75 81 ILE A O 1
ATOM 668 N N . PHE A 1 82 ? 3.400 -5.366 6.698 1.00 95.50 82 PHE A N 1
ATOM 669 C CA . PHE A 1 82 ? 3.973 -6.564 6.096 1.00 95.50 82 PHE A CA 1
ATOM 670 C C . PHE A 1 82 ? 5.435 -6.343 5.714 1.00 95.50 82 PHE A C 1
ATOM 672 O O . PHE A 1 82 ? 5.763 -5.458 4.927 1.00 95.50 82 PHE A O 1
ATOM 679 N N . MET A 1 83 ? 6.313 -7.161 6.286 1.00 92.50 83 MET A N 1
ATOM 680 C CA . MET A 1 83 ? 7.742 -7.201 5.987 1.00 92.50 83 MET A CA 1
ATOM 681 C C . MET A 1 83 ? 8.013 -8.398 5.078 1.00 92.50 83 MET A C 1
ATOM 683 O O . MET A 1 83 ? 7.930 -9.540 5.530 1.00 92.50 83 MET A O 1
ATOM 687 N N . CYS A 1 84 ? 8.313 -8.137 3.806 1.00 89.56 84 CYS A N 1
ATOM 688 C CA . CYS A 1 84 ? 8.714 -9.176 2.858 1.00 89.56 84 CYS A CA 1
ATOM 689 C C . CYS A 1 84 ? 10.190 -9.518 3.067 1.00 89.56 84 CYS A C 1
ATOM 691 O O . CYS A 1 84 ? 11.011 -8.611 3.171 1.00 89.56 84 CYS A O 1
ATOM 693 N N . ILE A 1 85 ? 10.523 -10.805 3.128 1.00 83.69 85 ILE A N 1
ATOM 694 C CA . ILE A 1 85 ? 11.895 -11.274 3.362 1.00 83.69 85 ILE A CA 1
ATOM 695 C C . ILE A 1 85 ? 12.281 -12.250 2.268 1.00 83.69 85 ILE A C 1
ATOM 697 O O . ILE A 1 85 ? 11.563 -13.225 2.056 1.00 83.69 85 ILE A O 1
ATOM 701 N N . GLY A 1 86 ? 13.386 -11.944 1.585 1.00 73.94 86 GLY A N 1
ATOM 702 C CA . GLY A 1 86 ? 13.940 -12.755 0.506 1.00 73.94 86 GLY A CA 1
ATOM 703 C C . GLY A 1 86 ? 14.743 -13.983 0.976 1.00 73.94 86 GLY A C 1
ATOM 704 O O . GLY A 1 86 ? 14.875 -14.229 2.180 1.00 73.94 86 GLY A O 1
ATOM 705 N N . PRO A 1 87 ? 15.356 -14.713 0.025 1.00 58.31 87 PRO A N 1
ATOM 706 C CA . PRO A 1 87 ? 15.835 -16.085 0.227 1.00 58.31 87 PRO A CA 1
ATOM 707 C C . PRO A 1 87 ? 16.993 -16.230 1.225 1.00 58.31 87 PRO A C 1
ATOM 709 O O . PRO A 1 87 ? 17.254 -17.330 1.713 1.00 58.31 87 PRO A O 1
ATOM 712 N N . CYS A 1 88 ? 17.660 -15.133 1.599 1.00 53.44 88 CYS A N 1
ATOM 713 C CA . CYS A 1 88 ? 18.683 -15.134 2.647 1.00 53.44 88 CYS A CA 1
ATOM 714 C C . CYS A 1 88 ? 18.115 -15.472 4.038 1.00 53.44 88 CYS A C 1
ATOM 716 O O . CYS A 1 88 ? 18.857 -15.968 4.879 1.00 53.44 88 CYS A O 1
ATOM 718 N N . GLY A 1 89 ? 16.803 -15.307 4.263 1.00 51.28 89 GLY A N 1
ATOM 719 C CA . GLY A 1 89 ? 16.126 -15.581 5.538 1.00 51.28 89 GLY A CA 1
ATOM 720 C C . GLY A 1 89 ? 16.027 -17.062 5.942 1.00 51.28 89 GLY A C 1
ATOM 721 O O . GLY A 1 89 ? 15.701 -17.351 7.093 1.00 51.28 89 GLY A O 1
ATOM 722 N N . ALA A 1 90 ? 16.294 -17.998 5.022 1.00 46.00 90 ALA A N 1
ATOM 723 C CA . ALA A 1 90 ? 16.074 -19.436 5.222 1.00 46.00 90 ALA A CA 1
ATOM 724 C C . ALA A 1 90 ? 17.325 -20.231 5.661 1.00 46.00 90 ALA A C 1
ATOM 726 O O . ALA A 1 90 ? 17.203 -21.382 6.084 1.00 46.00 90 ALA A O 1
ATOM 727 N N . GLY A 1 91 ? 18.526 -19.643 5.574 1.00 52.56 91 GLY A N 1
ATOM 728 C CA . GLY A 1 91 ? 19.757 -20.223 6.129 1.00 52.56 91 GLY A CA 1
ATOM 729 C C . GLY A 1 91 ? 19.889 -19.957 7.633 1.00 52.56 91 GLY A C 1
ATOM 730 O O . GLY A 1 91 ? 19.222 -19.077 8.165 1.00 52.56 91 GLY A O 1
ATOM 731 N N . GLY A 1 92 ? 20.778 -20.672 8.333 1.00 55.56 92 GLY A N 1
ATOM 732 C CA . GLY A 1 92 ? 20.984 -20.513 9.787 1.00 55.56 92 GLY A CA 1
ATOM 733 C C . GLY A 1 92 ? 21.329 -19.088 10.265 1.00 55.56 92 GLY A C 1
ATOM 734 O O . GLY A 1 92 ? 21.128 -18.793 11.437 1.00 55.56 92 GLY A O 1
ATOM 735 N N . ASP A 1 93 ? 21.786 -18.215 9.360 1.00 59.53 93 ASP A N 1
ATOM 736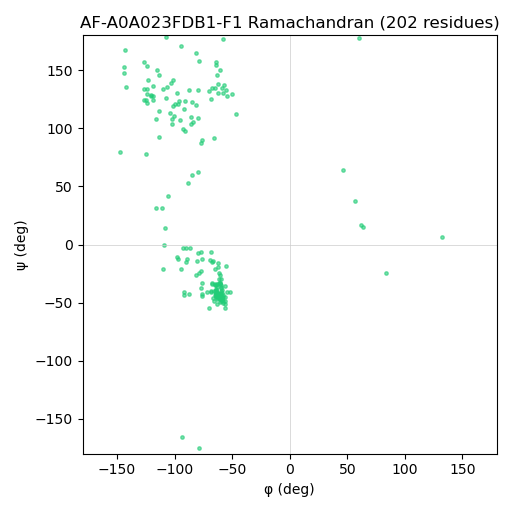 C CA . ASP A 1 93 ? 22.076 -16.780 9.562 1.00 59.53 93 ASP A CA 1
ATOM 737 C C . ASP A 1 93 ? 20.885 -15.861 9.177 1.00 59.53 93 ASP A C 1
ATOM 739 O O . ASP A 1 93 ? 20.708 -14.753 9.680 1.00 59.53 93 ASP A O 1
ATOM 743 N N . GLY A 1 94 ? 19.971 -16.358 8.340 1.00 65.12 94 GLY A N 1
ATOM 744 C CA . GLY A 1 94 ? 18.822 -15.610 7.835 1.00 65.12 94 GLY A CA 1
ATOM 745 C C . GLY A 1 94 ? 17.829 -15.188 8.912 1.00 65.12 94 GLY A C 1
ATOM 746 O O . GLY A 1 94 ? 17.274 -14.091 8.866 1.00 65.12 94 GLY A O 1
ATOM 747 N N . GLY A 1 95 ? 17.644 -16.028 9.933 1.00 74.94 95 GLY A N 1
ATOM 748 C CA . GLY A 1 95 ? 16.793 -15.705 11.079 1.00 74.94 95 GLY A CA 1
ATOM 749 C C . GLY A 1 95 ? 17.301 -14.505 11.888 1.00 74.94 95 GLY A C 1
ATOM 750 O O . GLY A 1 95 ? 16.494 -13.718 12.392 1.00 74.94 95 GLY A O 1
ATOM 751 N N . GLU A 1 96 ? 18.622 -14.325 11.984 1.00 81.12 96 GLU A N 1
ATOM 752 C CA . GLU A 1 96 ? 19.218 -13.180 12.675 1.00 81.12 96 GLU A CA 1
ATOM 753 C C . GLU A 1 96 ? 19.022 -11.888 11.873 1.00 81.12 96 GLU A C 1
ATOM 755 O O . GLU A 1 96 ? 18.647 -10.853 12.439 1.00 81.12 96 GLU A O 1
ATOM 760 N N . GLU A 1 97 ? 19.171 -11.959 10.549 1.00 81.19 97 GLU A N 1
ATOM 761 C CA . GLU A 1 97 ? 18.901 -10.845 9.642 1.00 81.19 97 GLU A CA 1
ATOM 762 C C . GLU A 1 97 ? 17.431 -10.393 9.720 1.00 81.19 97 GLU A C 1
ATOM 764 O O . GLU A 1 97 ? 17.151 -9.200 9.885 1.00 81.19 97 GLU A O 1
ATOM 769 N N . VAL A 1 98 ? 16.486 -11.340 9.691 1.00 84.62 98 VAL A N 1
ATOM 770 C CA . VAL A 1 98 ? 15.049 -11.078 9.883 1.00 84.62 98 VAL A CA 1
ATOM 771 C C . VAL A 1 98 ? 14.797 -10.375 11.216 1.00 84.62 98 VAL A C 1
ATOM 773 O O . VAL A 1 98 ? 14.089 -9.365 11.278 1.00 84.62 98 VAL A O 1
ATOM 776 N N . ALA A 1 99 ? 15.381 -10.888 12.301 1.00 88.06 99 ALA A N 1
ATOM 777 C CA . ALA A 1 99 ? 15.214 -10.323 13.635 1.00 88.06 99 ALA A CA 1
ATOM 778 C C . ALA A 1 99 ? 15.823 -8.917 13.746 1.00 88.06 99 ALA A C 1
ATOM 780 O O . ALA A 1 99 ? 15.290 -8.058 14.453 1.00 88.06 99 ALA A O 1
ATOM 781 N N . ARG A 1 100 ? 16.936 -8.648 13.053 1.00 88.44 100 ARG A N 1
ATOM 782 C CA . ARG A 1 100 ? 17.548 -7.316 12.981 1.00 88.44 100 ARG A CA 1
ATOM 783 C C . ARG A 1 100 ? 16.643 -6.327 12.246 1.00 88.44 100 ARG A C 1
ATOM 785 O O . ARG A 1 100 ? 16.391 -5.250 12.786 1.00 88.44 100 ARG A O 1
ATOM 792 N N . HIS A 1 101 ? 16.116 -6.695 11.078 1.00 88.44 101 HIS A N 1
ATOM 793 C CA . HIS A 1 101 ? 15.187 -5.848 10.322 1.00 88.44 101 HIS A CA 1
ATOM 794 C C . HIS A 1 101 ? 13.898 -5.581 11.103 1.00 88.44 101 HIS A C 1
ATOM 796 O O . HIS A 1 101 ? 13.470 -4.431 11.210 1.00 88.44 101 HIS A O 1
ATOM 802 N N . ARG A 1 102 ? 13.321 -6.614 11.732 1.00 91.81 102 ARG A N 1
ATOM 803 C CA . ARG A 1 102 ? 12.144 -6.480 12.603 1.00 91.81 102 ARG A CA 1
ATOM 804 C C . ARG A 1 102 ? 12.388 -5.489 13.739 1.00 91.81 102 ARG A C 1
ATOM 806 O O . ARG A 1 102 ? 11.605 -4.556 13.884 1.00 91.81 102 ARG A O 1
ATOM 813 N N . ARG A 1 103 ? 13.488 -5.637 14.489 1.00 93.00 103 ARG A N 1
ATOM 814 C CA . ARG A 1 103 ? 13.853 -4.704 15.572 1.00 93.00 103 ARG A CA 1
ATOM 815 C C . ARG A 1 103 ? 14.027 -3.275 15.065 1.00 93.00 103 ARG A C 1
ATOM 817 O O . ARG A 1 103 ? 13.625 -2.331 15.739 1.00 93.00 103 ARG A O 1
ATOM 824 N N . HIS A 1 104 ? 14.613 -3.109 13.881 1.00 91.81 104 HIS A N 1
ATOM 825 C CA . HIS A 1 104 ? 14.774 -1.795 13.269 1.00 91.81 104 HIS A CA 1
ATOM 826 C C . HIS A 1 104 ? 13.419 -1.140 12.955 1.00 91.81 104 HIS A C 1
ATOM 828 O O . HIS A 1 104 ? 13.197 0.012 13.326 1.00 91.81 104 HIS A O 1
ATOM 834 N N . TRP A 1 105 ? 12.488 -1.883 12.351 1.00 93.94 105 TRP A N 1
ATOM 835 C CA . TRP A 1 105 ? 11.131 -1.397 12.083 1.00 93.94 105 TRP A CA 1
ATOM 836 C C . TRP A 1 105 ? 10.354 -1.109 13.372 1.00 93.94 105 TRP A C 1
ATOM 838 O O . TRP A 1 105 ? 9.695 -0.078 13.461 1.00 93.94 105 TRP A O 1
ATOM 848 N N . GLU A 1 106 ? 10.464 -1.964 14.393 1.00 94.88 106 GLU A N 1
ATOM 849 C CA . GLU A 1 106 ? 9.848 -1.740 15.709 1.00 94.88 106 GLU A CA 1
ATOM 850 C C . GLU A 1 106 ? 10.363 -0.451 16.357 1.00 94.88 106 GLU A C 1
ATOM 852 O O . GLU A 1 106 ? 9.561 0.365 16.810 1.00 94.88 106 GLU A O 1
ATOM 857 N N . GLY A 1 107 ? 11.680 -0.221 16.340 1.00 94.38 107 GLY A N 1
ATOM 858 C CA . GLY A 1 107 ? 12.278 1.017 16.842 1.00 94.38 107 GLY A CA 1
ATOM 859 C C . GLY A 1 107 ? 11.775 2.257 16.098 1.00 94.38 107 GLY A C 1
ATOM 860 O O . GLY A 1 107 ? 11.464 3.274 16.720 1.00 94.38 107 GLY A O 1
ATOM 861 N N . MET A 1 108 ? 11.610 2.166 14.776 1.00 92.19 108 MET A N 1
ATOM 862 C CA . MET A 1 108 ? 11.054 3.262 13.979 1.00 92.19 108 MET A CA 1
ATOM 863 C C . MET A 1 108 ? 9.570 3.513 14.264 1.00 92.19 108 MET A C 1
ATOM 865 O O . MET A 1 108 ? 9.163 4.666 14.392 1.00 92.19 108 MET A O 1
ATOM 869 N N . LEU A 1 109 ? 8.757 2.468 14.429 1.00 93.75 109 LEU A N 1
ATOM 870 C CA . LEU A 1 109 ? 7.349 2.612 14.815 1.00 93.75 109 LEU A CA 1
ATOM 871 C C . LEU A 1 109 ? 7.203 3.215 16.215 1.00 93.75 109 LEU A C 1
ATOM 873 O O . LEU A 1 109 ? 6.343 4.072 16.422 1.00 93.75 109 LEU A O 1
ATOM 877 N N . GLN A 1 110 ? 8.081 2.842 17.152 1.00 94.19 110 GLN A N 1
ATOM 878 C CA . GLN A 1 110 ? 8.150 3.459 18.478 1.00 94.19 110 GLN A CA 1
ATOM 879 C C . GLN A 1 110 ? 8.496 4.949 18.394 1.00 94.19 110 GLN A C 1
ATOM 881 O O . GLN A 1 110 ? 7.816 5.763 19.022 1.00 94.19 110 GLN A O 1
ATOM 886 N N . LEU A 1 111 ? 9.493 5.325 17.584 1.00 91.81 111 LEU A N 1
ATOM 887 C CA . LEU A 1 111 ? 9.866 6.727 17.364 1.00 91.81 111 LEU A CA 1
ATOM 888 C C . LEU A 1 111 ? 8.691 7.541 16.796 1.00 91.81 111 LEU A C 1
ATOM 890 O O . LEU A 1 111 ? 8.427 8.657 17.242 1.00 91.81 111 LEU A O 1
ATOM 894 N N . LEU A 1 112 ? 7.948 6.958 15.852 1.00 89.44 112 LEU A N 1
ATOM 895 C CA . LEU A 1 112 ? 6.760 7.566 15.249 1.00 89.44 112 LEU A CA 1
ATOM 896 C C . LEU A 1 112 ? 5.516 7.511 16.153 1.00 89.44 112 LEU A C 1
ATOM 898 O O . LEU A 1 112 ? 4.494 8.102 15.805 1.00 89.44 112 LEU A O 1
ATOM 902 N N . ARG A 1 113 ? 5.590 6.825 17.304 1.00 93.31 113 ARG A N 1
ATOM 903 C CA . ARG A 1 113 ? 4.469 6.571 18.226 1.00 93.31 113 ARG A CA 1
ATOM 904 C C . ARG A 1 113 ? 3.289 5.864 17.546 1.00 93.31 113 ARG A C 1
ATOM 906 O O . ARG A 1 113 ? 2.129 6.161 17.829 1.00 93.31 113 ARG A O 1
ATOM 913 N N . ILE A 1 114 ? 3.589 4.937 16.638 1.00 95.00 114 ILE A N 1
ATOM 914 C CA . ILE A 1 114 ? 2.605 4.158 15.883 1.00 95.00 114 ILE A CA 1
ATOM 915 C C . ILE A 1 114 ? 2.487 2.765 16.505 1.00 95.00 114 ILE A C 1
ATOM 917 O O . ILE A 1 114 ? 3.448 2.000 16.529 1.00 95.00 114 ILE A O 1
ATOM 921 N N . GLU A 1 115 ? 1.291 2.420 16.979 1.00 94.06 115 GLU A N 1
ATOM 922 C CA . GLU A 1 115 ? 0.973 1.079 17.477 1.00 94.06 115 GLU A CA 1
ATOM 923 C C . GLU A 1 115 ? 0.541 0.182 16.306 1.00 94.06 115 GLU A C 1
ATOM 925 O O . GLU A 1 115 ? -0.569 0.305 15.786 1.00 94.06 115 GLU A O 1
ATOM 930 N N . ALA A 1 116 ? 1.435 -0.705 15.863 1.00 96.00 116 ALA A N 1
ATOM 931 C CA . ALA A 1 116 ? 1.191 -1.620 14.751 1.00 96.00 116 ALA A CA 1
ATOM 932 C C . ALA A 1 116 ? 1.860 -2.980 14.973 1.00 96.00 116 ALA A C 1
ATOM 934 O O . ALA A 1 116 ? 2.897 -3.082 15.627 1.00 96.00 116 ALA A O 1
ATOM 935 N N . THR A 1 117 ? 1.296 -4.032 14.379 1.00 95.88 117 THR A N 1
ATOM 936 C CA . THR A 1 117 ? 1.889 -5.376 14.398 1.00 95.88 117 THR A CA 1
ATOM 937 C C . THR A 1 117 ? 2.662 -5.646 13.110 1.00 95.88 117 THR A C 1
ATOM 939 O O . THR A 1 117 ? 2.106 -5.483 12.022 1.00 95.88 117 THR A O 1
ATOM 942 N N . ILE A 1 118 ? 3.903 -6.127 13.208 1.00 95.81 118 ILE A N 1
ATOM 943 C CA . ILE A 1 118 ? 4.712 -6.497 12.037 1.00 95.81 118 ILE A CA 1
ATOM 944 C C . ILE A 1 118 ? 4.508 -7.978 11.698 1.00 95.81 118 ILE A C 1
ATOM 946 O O . ILE A 1 118 ? 4.884 -8.863 12.476 1.00 95.81 118 ILE A O 1
ATOM 950 N N . SER A 1 119 ? 3.962 -8.245 10.514 1.00 94.88 119 SER A N 1
ATOM 951 C CA . SER A 1 119 ? 3.796 -9.584 9.943 1.00 94.88 119 SER A CA 1
ATOM 952 C C . SER A 1 119 ? 4.910 -9.851 8.936 1.00 94.88 119 SER A C 1
ATOM 954 O O . SER A 1 119 ? 5.066 -9.108 7.974 1.00 94.88 119 SER A O 1
ATOM 956 N N . VAL A 1 120 ? 5.698 -10.899 9.164 1.00 92.19 120 VAL A N 1
ATOM 957 C CA . VAL A 1 120 ? 6.765 -11.301 8.238 1.00 92.19 120 VAL A CA 1
ATOM 958 C C . VAL A 1 120 ? 6.188 -12.241 7.190 1.00 92.19 120 VAL A C 1
ATOM 960 O O . VAL A 1 120 ? 5.460 -13.172 7.534 1.00 92.19 120 VAL A O 1
ATOM 963 N N . VAL A 1 121 ? 6.516 -11.985 5.926 1.00 91.81 121 VAL A N 1
ATOM 964 C CA . VAL A 1 121 ? 6.064 -12.760 4.771 1.00 91.81 121 VAL A CA 1
ATOM 965 C C . VAL A 1 121 ? 7.281 -13.248 4.003 1.00 91.81 121 VAL A C 1
ATOM 967 O O . VAL A 1 121 ? 8.107 -12.455 3.551 1.00 91.81 121 VAL A O 1
ATOM 970 N N . LEU A 1 122 ? 7.377 -14.566 3.855 1.00 88.69 122 LEU A N 1
ATOM 971 C CA . LEU A 1 122 ? 8.368 -15.200 2.996 1.00 88.69 122 LEU A CA 1
ATOM 972 C C . LEU A 1 122 ? 7.862 -15.121 1.558 1.00 88.69 122 LEU A C 1
ATOM 974 O O . LEU A 1 122 ? 6.889 -15.783 1.191 1.00 88.69 122 LEU A O 1
ATOM 978 N N . TRP A 1 123 ? 8.503 -14.281 0.755 1.00 89.00 123 TRP A N 1
ATOM 979 C CA . TRP A 1 123 ? 8.072 -14.005 -0.617 1.00 89.00 123 TRP A CA 1
ATOM 980 C C . TRP A 1 123 ? 8.994 -14.603 -1.682 1.00 89.00 123 TRP A C 1
ATOM 982 O O . TRP A 1 123 ? 8.853 -14.269 -2.851 1.00 89.00 123 TRP A O 1
ATOM 992 N N . ASP A 1 124 ? 9.886 -15.525 -1.310 1.00 85.75 124 ASP A N 1
ATOM 993 C CA . ASP A 1 124 ? 10.863 -16.163 -2.210 1.00 85.75 124 ASP A CA 1
ATOM 994 C C . ASP A 1 124 ? 10.224 -16.760 -3.465 1.00 85.75 124 ASP A C 1
ATOM 996 O O . ASP A 1 124 ? 10.726 -16.595 -4.574 1.00 85.75 124 ASP A O 1
ATOM 1000 N N . HIS A 1 125 ? 9.067 -17.402 -3.295 1.00 85.94 125 HIS A N 1
ATOM 1001 C CA . HIS A 1 125 ? 8.288 -17.978 -4.390 1.00 85.94 125 HIS A CA 1
ATOM 1002 C C . HIS A 1 125 ? 7.809 -16.928 -5.406 1.00 85.94 125 HIS A C 1
ATOM 1004 O O . HIS A 1 125 ? 7.653 -17.245 -6.580 1.00 85.94 125 HIS A O 1
ATOM 1010 N N . VAL A 1 126 ? 7.589 -15.686 -4.966 1.00 90.69 126 VAL A N 1
ATOM 1011 C CA . VAL A 1 126 ? 7.220 -14.557 -5.830 1.00 90.69 126 VAL A CA 1
ATOM 1012 C C . VAL A 1 126 ? 8.466 -13.868 -6.375 1.00 90.69 126 VAL A C 1
ATOM 1014 O O . VAL A 1 126 ? 8.519 -13.558 -7.560 1.00 90.69 126 VAL A O 1
ATOM 1017 N N . ALA A 1 127 ? 9.488 -13.670 -5.541 1.00 86.81 127 ALA A N 1
ATOM 1018 C CA . ALA A 1 127 ? 10.752 -13.061 -5.940 1.00 86.81 127 ALA A CA 1
ATOM 1019 C C . ALA A 1 127 ? 11.454 -13.865 -7.050 1.00 86.81 127 ALA A C 1
ATOM 1021 O O . ALA A 1 127 ? 12.019 -13.275 -7.965 1.00 86.81 127 ALA A O 1
ATOM 1022 N N . GLY A 1 128 ? 11.342 -15.199 -7.042 1.00 87.19 128 GLY A N 1
ATOM 1023 C CA . GLY A 1 128 ? 11.862 -16.059 -8.111 1.00 87.19 128 GLY A CA 1
ATOM 1024 C C . GLY A 1 128 ? 11.233 -15.824 -9.493 1.00 87.19 128 GLY A C 1
ATOM 1025 O O . GLY A 1 128 ? 11.801 -16.252 -10.492 1.00 87.19 128 GLY A O 1
ATOM 1026 N N . LEU A 1 129 ? 10.092 -15.128 -9.573 1.00 90.75 129 LEU A N 1
ATOM 1027 C CA . LEU A 1 129 ? 9.426 -14.776 -10.832 1.00 90.75 129 LEU A CA 1
ATOM 1028 C C . LEU A 1 129 ? 9.889 -13.428 -11.406 1.00 90.75 129 LEU A C 1
ATOM 1030 O O . LEU A 1 129 ? 9.445 -13.061 -12.491 1.00 90.75 129 LEU A O 1
ATOM 1034 N N . LEU A 1 130 ? 10.764 -12.687 -10.713 1.00 88.31 130 LEU A N 1
ATOM 1035 C CA . LEU A 1 130 ? 11.241 -11.368 -11.159 1.00 88.31 130 LEU A CA 1
ATOM 1036 C C . LEU A 1 130 ? 11.979 -11.410 -12.504 1.00 88.31 130 LEU A C 1
ATOM 1038 O O . LEU A 1 130 ? 11.875 -10.462 -13.278 1.00 88.31 130 LEU A O 1
ATOM 1042 N N . GLU A 1 131 ? 12.682 -12.509 -12.781 1.00 87.38 131 GLU A N 1
ATOM 1043 C CA . GLU A 1 131 ? 13.388 -12.768 -14.047 1.00 87.38 131 GLU A CA 1
ATOM 1044 C C . GLU A 1 131 ? 12.431 -13.181 -15.188 1.00 87.38 131 GLU A C 1
ATOM 1046 O O . GLU A 1 131 ? 12.827 -13.252 -16.351 1.00 87.38 131 GLU A O 1
ATOM 1051 N N . GLY A 1 132 ? 11.176 -13.504 -14.861 1.00 90.06 132 GLY A N 1
ATOM 1052 C CA . GLY A 1 132 ? 10.171 -14.004 -15.794 1.00 90.06 132 GLY A CA 1
ATOM 1053 C C . GLY A 1 132 ? 9.267 -12.918 -16.391 1.00 90.06 132 GLY A C 1
ATOM 1054 O O . GLY A 1 132 ? 9.541 -11.718 -16.290 1.00 90.06 132 GLY A O 1
ATOM 1055 N N . PRO A 1 133 ? 8.148 -13.321 -17.024 1.00 93.31 133 PRO A N 1
ATOM 1056 C CA . PRO A 1 133 ? 7.147 -12.386 -17.516 1.00 93.31 133 PRO A CA 1
ATOM 1057 C C . PRO A 1 133 ? 6.602 -11.505 -16.388 1.00 93.31 133 PRO A C 1
ATOM 1059 O O . PRO A 1 133 ? 6.158 -11.980 -15.342 1.00 93.31 133 PRO A O 1
ATOM 1062 N N . ARG A 1 134 ? 6.584 -10.190 -16.630 1.00 92.69 134 ARG A N 1
ATOM 1063 C CA . ARG A 1 134 ? 6.140 -9.187 -15.651 1.00 92.69 134 ARG A CA 1
ATOM 1064 C C . ARG A 1 134 ? 4.719 -9.436 -15.142 1.00 92.69 134 ARG A C 1
ATOM 1066 O O . ARG A 1 134 ? 4.430 -9.151 -13.983 1.00 92.69 134 ARG A O 1
ATOM 1073 N N . GLU A 1 135 ? 3.842 -9.931 -16.008 1.00 95.12 135 GLU A N 1
ATOM 1074 C CA . GLU A 1 135 ? 2.447 -10.218 -15.673 1.00 95.12 135 GLU A CA 1
ATOM 1075 C C . GLU A 1 135 ? 2.343 -11.358 -14.658 1.00 95.12 135 GLU A C 1
ATOM 1077 O O . GLU A 1 135 ? 1.674 -11.188 -13.640 1.00 95.12 135 GLU A O 1
ATOM 1082 N N . ASP A 1 136 ? 3.073 -12.457 -14.866 1.00 95.75 136 ASP A N 1
ATOM 1083 C CA . ASP A 1 136 ? 3.093 -13.613 -13.959 1.00 95.75 136 ASP A CA 1
ATOM 1084 C C . ASP A 1 136 ? 3.566 -13.211 -12.559 1.00 95.75 136 ASP A C 1
ATOM 1086 O O . ASP A 1 136 ? 2.932 -13.545 -11.553 1.00 95.75 136 ASP A O 1
ATOM 1090 N N . TYR A 1 137 ? 4.638 -12.417 -12.490 1.00 95.50 137 TYR A N 1
ATOM 1091 C CA . TYR A 1 137 ? 5.132 -11.861 -11.234 1.00 95.50 137 TYR A CA 1
ATOM 1092 C C . TYR A 1 137 ? 4.075 -10.986 -10.539 1.00 95.50 137 TYR A C 1
ATOM 1094 O O . TYR A 1 137 ? 3.797 -11.177 -9.354 1.00 95.50 137 TYR A O 1
ATOM 1102 N N . LEU A 1 138 ? 3.435 -10.051 -11.253 1.00 96.75 138 LEU A N 1
ATOM 1103 C CA . LEU A 1 138 ? 2.421 -9.171 -10.657 1.00 96.75 138 LEU A CA 1
ATOM 1104 C C . LEU A 1 138 ? 1.158 -9.928 -10.233 1.00 96.75 138 LEU A C 1
ATOM 1106 O O . LEU A 1 138 ? 0.565 -9.587 -9.207 1.00 96.75 138 LEU A O 1
ATOM 1110 N N . HIS A 1 139 ? 0.772 -10.976 -10.961 1.00 97.19 139 HIS A N 1
ATOM 1111 C CA . HIS A 1 139 ? -0.295 -11.885 -10.555 1.00 97.19 139 HIS A CA 1
ATOM 1112 C C . HIS A 1 139 ? 0.054 -12.621 -9.257 1.00 97.19 139 HIS A C 1
ATOM 1114 O O . HIS A 1 139 ? -0.786 -12.693 -8.357 1.00 97.19 139 HIS A O 1
ATOM 1120 N N . ALA A 1 140 ? 1.288 -13.113 -9.124 1.00 96.75 140 ALA A N 1
ATOM 1121 C CA . ALA A 1 140 ? 1.759 -13.768 -7.907 1.00 96.75 140 ALA A CA 1
ATOM 1122 C C . ALA A 1 140 ? 1.814 -12.800 -6.711 1.00 96.75 140 ALA A C 1
ATOM 1124 O O . ALA A 1 140 ? 1.325 -13.134 -5.630 1.00 96.75 140 ALA A O 1
ATOM 1125 N N . VAL A 1 141 ? 2.312 -11.572 -6.906 1.00 96.56 141 VAL A N 1
ATOM 1126 C CA . VAL A 1 141 ? 2.274 -10.507 -5.886 1.00 96.56 141 VAL A CA 1
ATOM 1127 C C . VAL A 1 141 ? 0.833 -10.214 -5.462 1.00 96.56 141 VAL A C 1
ATOM 1129 O O . VAL A 1 141 ? 0.523 -10.194 -4.271 1.00 96.56 141 VAL A O 1
ATOM 1132 N N . ASN A 1 142 ? -0.072 -10.002 -6.420 1.00 97.88 142 ASN A N 1
ATOM 1133 C CA . ASN A 1 142 ? -1.474 -9.715 -6.132 1.00 97.88 142 ASN A CA 1
ATOM 1134 C C . ASN A 1 142 ? -2.140 -10.860 -5.350 1.00 97.88 142 ASN A C 1
ATOM 1136 O O . ASN A 1 142 ? -2.856 -10.605 -4.379 1.00 97.88 142 ASN A O 1
ATOM 1140 N N . ALA A 1 143 ? -1.881 -12.113 -5.732 1.00 97.38 143 ALA A N 1
ATOM 1141 C CA . ALA A 1 143 ? -2.383 -13.289 -5.029 1.00 97.38 143 ALA A CA 1
ATOM 1142 C C . ALA A 1 143 ? -1.862 -13.364 -3.585 1.00 97.38 143 ALA A C 1
ATOM 1144 O O . ALA A 1 143 ? -2.647 -13.601 -2.664 1.00 97.38 143 ALA A O 1
ATOM 1145 N N . MET A 1 144 ? -0.574 -13.081 -3.372 1.00 96.69 144 MET A N 1
ATOM 1146 C CA . MET A 1 144 ? 0.032 -13.019 -2.042 1.00 96.69 144 MET A CA 1
ATOM 1147 C C . MET A 1 144 ? -0.639 -11.946 -1.171 1.00 96.69 144 MET A C 1
ATOM 1149 O O . MET A 1 144 ? -1.079 -12.235 -0.058 1.00 96.69 144 MET A O 1
ATOM 1153 N N . ILE A 1 145 ? -0.801 -10.722 -1.684 1.00 97.31 145 ILE A N 1
ATOM 1154 C CA . ILE A 1 145 ? -1.468 -9.636 -0.948 1.00 97.31 145 ILE A CA 1
ATOM 1155 C C . ILE A 1 145 ? -2.907 -10.042 -0.590 1.00 97.31 145 ILE A C 1
ATOM 1157 O O . ILE A 1 145 ? -3.326 -9.898 0.560 1.00 97.31 145 ILE A O 1
ATOM 1161 N N . LYS A 1 146 ? -3.660 -10.625 -1.534 1.00 97.00 146 LYS A N 1
ATOM 1162 C CA . LYS A 1 146 ? -5.027 -11.125 -1.288 1.00 97.00 146 LYS A CA 1
ATOM 1163 C C . LYS A 1 146 ? -5.081 -12.161 -0.172 1.00 97.00 146 LYS A C 1
ATOM 1165 O O . LYS A 1 146 ? -5.972 -12.095 0.674 1.00 97.00 146 LYS A O 1
ATOM 1170 N N . GLN A 1 147 ? -4.140 -13.103 -0.157 1.00 96.00 147 GLN A N 1
ATOM 1171 C CA . GLN A 1 147 ? -4.080 -14.156 0.855 1.00 96.00 147 GLN A CA 1
ATOM 1172 C C . GLN A 1 147 ? -3.936 -13.581 2.271 1.00 96.00 147 GLN A C 1
ATOM 1174 O O . GLN A 1 147 ? -4.539 -14.097 3.211 1.00 96.00 147 GLN A O 1
ATOM 1179 N N . HIS A 1 148 ? -3.189 -12.489 2.420 1.00 95.81 148 HIS A N 1
ATOM 1180 C CA . HIS A 1 148 ? -2.919 -11.854 3.710 1.00 95.81 148 HIS A CA 1
ATOM 1181 C C . HIS A 1 148 ? -3.937 -10.765 4.111 1.00 95.81 148 HIS A C 1
ATOM 1183 O O . HIS A 1 148 ? -4.010 -10.407 5.293 1.00 95.81 148 HIS A O 1
ATOM 1189 N N . SER A 1 149 ? -4.764 -10.282 3.174 1.00 93.81 149 SER A N 1
ATOM 1190 C CA . SER A 1 149 ? -5.665 -9.131 3.366 1.00 93.81 149 SER A CA 1
ATOM 1191 C C . SER A 1 149 ? -7.169 -9.451 3.264 1.00 93.81 149 SER A C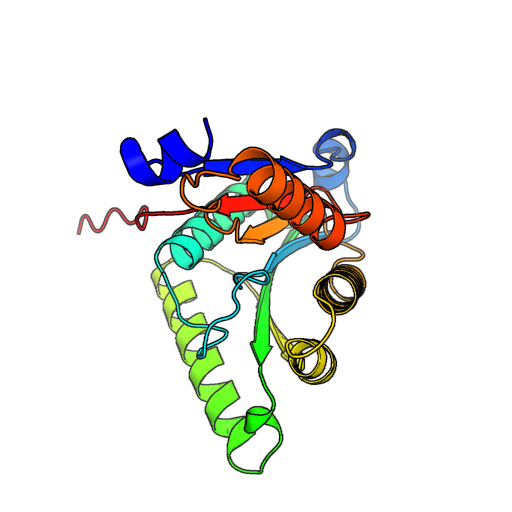 1
ATOM 1193 O O . SER A 1 149 ? -7.966 -8.606 2.857 1.00 93.81 149 SER A O 1
ATOM 1195 N N . GLN A 1 150 ? -7.595 -10.660 3.650 1.00 90.69 150 GLN A N 1
ATOM 1196 C CA . GLN A 1 150 ? -9.004 -11.091 3.550 1.00 90.69 150 GLN A CA 1
ATOM 1197 C C . GLN A 1 150 ? -9.979 -10.297 4.441 1.00 90.69 150 GLN A C 1
ATOM 1199 O O . GLN A 1 150 ? -11.128 -10.085 4.067 1.00 90.69 150 GLN A O 1
ATOM 1204 N N . THR A 1 151 ? -9.540 -9.857 5.622 1.00 94.44 151 THR A N 1
ATOM 1205 C CA . THR A 1 151 ? -10.362 -9.128 6.613 1.00 94.44 151 THR A CA 1
ATOM 1206 C C . THR A 1 151 ? -9.936 -7.664 6.750 1.00 94.44 151 THR A C 1
ATOM 1208 O O . THR A 1 151 ? -10.038 -7.042 7.813 1.00 94.44 151 THR A O 1
ATOM 1211 N N . THR A 1 152 ? -9.442 -7.103 5.652 1.00 97.06 152 THR A N 1
ATOM 1212 C CA . THR A 1 152 ? -8.829 -5.776 5.599 1.00 97.06 152 THR A CA 1
ATOM 1213 C C . THR A 1 152 ? -9.841 -4.734 5.146 1.00 97.06 152 THR A C 1
ATOM 1215 O O . THR A 1 152 ? -10.438 -4.848 4.079 1.00 97.06 152 THR A O 1
ATOM 1218 N N . ALA A 1 153 ? -10.029 -3.698 5.964 1.00 97.25 153 ALA A N 1
ATOM 1219 C CA . ALA A 1 153 ? -10.909 -2.576 5.657 1.00 97.25 153 ALA A CA 1
ATOM 1220 C C . ALA A 1 153 ? -10.275 -1.62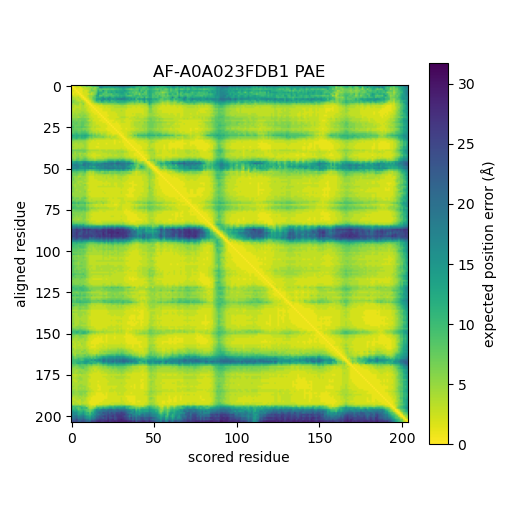5 4.634 1.00 97.25 153 ALA A C 1
ATOM 1222 O O . ALA A 1 153 ? -10.946 -1.174 3.709 1.00 97.25 153 ALA A O 1
ATOM 1223 N N . VAL A 1 154 ? -8.988 -1.313 4.816 1.00 98.12 154 VAL A N 1
ATOM 1224 C CA . VAL A 1 154 ? -8.209 -0.451 3.918 1.00 98.12 154 VAL A CA 1
ATOM 1225 C C . VAL A 1 154 ? -6.786 -0.986 3.806 1.00 98.12 154 VAL A C 1
ATOM 1227 O O . VAL A 1 154 ? -6.166 -1.335 4.811 1.00 98.12 154 VAL A O 1
ATOM 1230 N N . LEU A 1 155 ? -6.277 -1.029 2.581 1.00 98.31 155 LEU A N 1
ATOM 1231 C CA . LEU A 1 155 ? -4.926 -1.455 2.243 1.00 98.31 155 LEU A CA 1
ATOM 1232 C C . LEU A 1 155 ? -4.105 -0.251 1.773 1.00 98.31 155 LEU A C 1
ATOM 1234 O O . LEU A 1 155 ? -4.563 0.523 0.938 1.00 98.31 155 LEU A O 1
ATOM 1238 N N . PHE A 1 156 ? -2.885 -0.104 2.268 1.00 98.19 156 PHE A N 1
ATOM 1239 C CA . PHE A 1 156 ? -1.908 0.864 1.784 1.00 98.19 156 PHE A CA 1
ATOM 1240 C C . PHE A 1 156 ? -0.804 0.136 1.021 1.00 98.19 156 PHE A C 1
ATOM 1242 O O . PHE A 1 156 ? -0.185 -0.788 1.552 1.00 98.19 156 PHE A O 1
ATOM 1249 N N . LEU A 1 157 ? -0.556 0.573 -0.211 1.00 96.81 157 LEU A N 1
ATOM 1250 C CA . LEU A 1 157 ? 0.500 0.067 -1.085 1.00 96.81 157 LEU A CA 1
ATOM 1251 C C . LEU A 1 157 ? 1.404 1.217 -1.530 1.00 96.81 157 LEU A C 1
ATOM 1253 O O . LEU A 1 157 ? 0.963 2.361 -1.639 1.00 96.81 157 LEU A O 1
ATOM 1257 N N . TYR A 1 158 ? 2.655 0.905 -1.850 1.00 93.62 158 TYR A N 1
ATOM 1258 C CA . TYR A 1 158 ? 3.555 1.850 -2.505 1.00 93.62 158 TYR A CA 1
ATOM 1259 C C . TYR A 1 158 ? 3.036 2.197 -3.912 1.00 93.62 158 TYR A C 1
ATOM 1261 O O . TYR A 1 158 ? 2.667 1.300 -4.669 1.00 93.62 158 TYR A O 1
ATOM 1269 N N . LEU A 1 159 ? 3.028 3.481 -4.276 1.00 93.44 159 LEU A N 1
ATOM 1270 C CA . LEU A 1 159 ? 2.793 3.961 -5.639 1.00 93.44 159 LEU A CA 1
ATOM 1271 C C . LEU A 1 159 ? 4.147 4.187 -6.330 1.00 93.44 159 LEU A C 1
ATOM 1273 O O . LEU A 1 159 ? 4.847 5.154 -6.005 1.00 93.44 159 LEU A O 1
ATOM 1277 N N . PRO A 1 160 ? 4.530 3.323 -7.283 1.00 90.69 160 PRO A N 1
ATOM 1278 C CA . PRO A 1 160 ? 5.783 3.464 -8.011 1.00 90.69 160 PRO A CA 1
ATOM 1279 C C . PRO A 1 160 ? 5.780 4.760 -8.826 1.00 90.69 160 PRO A C 1
ATOM 1281 O O . PRO A 1 160 ? 4.724 5.175 -9.304 1.00 90.69 160 PRO A O 1
ATOM 1284 N N . PRO A 1 161 ? 6.925 5.436 -8.995 1.00 87.12 161 PRO A N 1
ATOM 1285 C CA . PRO A 1 161 ? 6.974 6.596 -9.868 1.00 87.12 161 PRO A CA 1
ATOM 1286 C C . PRO A 1 161 ? 6.632 6.175 -11.311 1.00 87.12 161 PRO A C 1
ATOM 1288 O O . PRO A 1 161 ? 7.092 5.123 -11.765 1.00 87.12 161 PRO A O 1
ATOM 1291 N N . PRO A 1 162 ? 5.834 6.970 -12.046 1.00 87.69 162 PRO A N 1
ATOM 1292 C CA . PRO A 1 162 ? 5.567 6.695 -13.454 1.00 87.69 162 PRO A CA 1
ATOM 1293 C C . PRO A 1 162 ? 6.859 6.790 -14.287 1.00 87.69 162 PRO A C 1
ATOM 1295 O O . PRO A 1 162 ? 7.775 7.525 -13.903 1.00 87.69 162 PRO A O 1
ATOM 1298 N N . PRO A 1 163 ? 6.937 6.095 -15.438 1.00 86.56 163 PRO A N 1
ATOM 1299 C CA . PRO A 1 163 ? 8.109 6.151 -16.308 1.00 86.56 163 PRO A CA 1
ATOM 1300 C C . PRO A 1 163 ? 8.377 7.582 -16.820 1.00 86.56 163 PRO A C 1
ATOM 1302 O O . PRO A 1 163 ? 7.428 8.364 -16.972 1.00 86.56 163 PRO A O 1
ATOM 1305 N N . PRO A 1 164 ? 9.650 7.937 -17.093 1.00 81.81 164 PRO A N 1
ATOM 1306 C CA . PRO A 1 164 ? 10.006 9.225 -17.679 1.00 81.81 164 PRO A CA 1
ATOM 1307 C C . PRO A 1 164 ? 9.425 9.392 -19.093 1.00 81.81 164 PRO A C 1
ATOM 1309 O O . PRO A 1 164 ? 9.138 8.401 -19.765 1.00 81.81 164 PRO A O 1
ATOM 1312 N N . PRO A 1 165 ? 9.249 10.638 -19.571 1.00 78.31 165 PRO A N 1
ATOM 1313 C CA . PRO A 1 165 ? 8.846 10.899 -20.939 1.00 78.31 165 PRO A CA 1
ATOM 1314 C C . PRO A 1 165 ? 9.869 10.301 -21.905 1.00 78.31 165 PRO A C 1
ATOM 1316 O O . PRO A 1 165 ? 11.074 10.475 -21.734 1.00 78.31 165 PRO A O 1
ATOM 1319 N N . SER A 1 166 ? 9.366 9.623 -22.925 1.00 80.38 166 SER A N 1
ATOM 1320 C CA . SER A 1 166 ? 10.142 8.999 -23.991 1.00 80.38 166 SER A CA 1
ATOM 1321 C C . SER A 1 166 ? 9.388 9.141 -25.316 1.00 80.38 166 SER A C 1
ATOM 1323 O O . SER A 1 166 ? 8.203 9.498 -25.317 1.00 80.38 166 SER A O 1
ATOM 1325 N N . ASP A 1 167 ? 10.064 8.859 -26.432 1.00 72.69 167 ASP A N 1
ATOM 1326 C CA . ASP A 1 167 ? 9.467 8.928 -27.776 1.00 72.69 167 ASP A CA 1
ATOM 1327 C C . ASP A 1 167 ? 8.277 7.959 -27.941 1.00 72.69 167 ASP A C 1
ATOM 1329 O O . ASP A 1 167 ? 7.351 8.248 -28.692 1.00 72.69 167 ASP A O 1
ATOM 1333 N N . ASP A 1 168 ? 8.248 6.865 -27.168 1.00 77.44 168 ASP A N 1
ATOM 1334 C CA . ASP A 1 168 ? 7.130 5.910 -27.065 1.00 77.44 168 ASP A CA 1
ATOM 1335 C C . ASP A 1 168 ? 6.352 6.071 -25.741 1.00 77.44 168 ASP A C 1
ATOM 1337 O O . ASP A 1 168 ? 6.001 5.120 -25.031 1.00 77.44 168 ASP A O 1
ATOM 1341 N N . GLY A 1 169 ? 6.133 7.327 -25.347 1.00 79.06 169 GLY A N 1
ATOM 1342 C CA . GLY A 1 169 ? 5.582 7.660 -24.036 1.00 79.06 169 GLY A CA 1
ATOM 1343 C C . GLY A 1 169 ? 4.194 7.067 -23.772 1.00 79.06 169 GLY A C 1
ATOM 1344 O O . GLY A 1 169 ? 3.872 6.776 -22.621 1.00 79.06 169 GLY A O 1
ATOM 1345 N N . ASP A 1 170 ? 3.371 6.862 -24.802 1.00 85.06 170 ASP A N 1
ATOM 1346 C CA . ASP A 1 170 ? 2.010 6.345 -24.627 1.00 85.06 170 ASP A CA 1
ATOM 1347 C C . ASP A 1 170 ? 1.985 4.840 -24.350 1.00 85.06 170 ASP A C 1
ATOM 1349 O O . ASP A 1 170 ? 1.296 4.418 -23.416 1.00 85.06 170 ASP A O 1
ATOM 1353 N N . ALA A 1 171 ? 2.787 4.033 -25.051 1.00 88.12 171 ALA A N 1
ATOM 1354 C CA . ALA A 1 171 ? 2.874 2.602 -24.765 1.00 88.12 171 ALA A CA 1
ATOM 1355 C C . ALA A 1 171 ? 3.451 2.342 -23.364 1.00 88.12 171 ALA A C 1
ATOM 1357 O O . ALA A 1 171 ? 2.941 1.497 -22.623 1.00 88.12 171 ALA A O 1
ATOM 1358 N N . GLN A 1 172 ? 4.458 3.117 -22.944 1.00 87.69 172 GLN A N 1
ATOM 1359 C CA . GLN A 1 172 ? 5.029 3.005 -21.598 1.00 87.69 172 GLN A CA 1
ATOM 1360 C C . GLN A 1 172 ? 4.028 3.398 -20.503 1.00 87.69 172 GLN A C 1
ATOM 1362 O O . GLN A 1 172 ? 3.943 2.724 -19.473 1.00 87.69 172 GLN A O 1
ATOM 1367 N N . ARG A 1 173 ? 3.227 4.451 -20.721 1.00 88.62 173 ARG A N 1
ATOM 1368 C CA . ARG A 1 173 ? 2.151 4.848 -19.795 1.00 88.62 173 ARG A CA 1
ATOM 1369 C C . ARG A 1 173 ? 1.066 3.783 -19.701 1.00 88.62 173 ARG A C 1
ATOM 1371 O O . ARG A 1 173 ? 0.640 3.468 -18.592 1.00 88.62 173 ARG A O 1
ATOM 1378 N N . LEU A 1 174 ? 0.642 3.215 -20.830 1.00 91.56 174 LEU A N 1
ATOM 1379 C CA . LEU A 1 174 ? -0.342 2.132 -20.851 1.00 91.56 174 LEU A CA 1
ATOM 1380 C C . LEU A 1 174 ? 0.188 0.884 -20.140 1.00 91.56 174 LEU A C 1
ATOM 1382 O O . LEU A 1 174 ? -0.525 0.313 -19.320 1.00 91.56 174 LEU A O 1
ATOM 1386 N N . SER A 1 175 ? 1.452 0.517 -20.365 1.00 92.38 175 SER A N 1
ATOM 1387 C CA . SER A 1 175 ? 2.106 -0.579 -19.640 1.00 92.38 175 SER A CA 1
ATOM 1388 C C . SER A 1 175 ? 2.136 -0.321 -18.132 1.00 92.38 175 SER A C 1
ATOM 1390 O O . SER A 1 175 ? 1.765 -1.193 -17.350 1.00 92.38 175 SER A O 1
ATOM 1392 N N . TYR A 1 176 ? 2.491 0.892 -17.701 1.00 92.88 176 TYR A N 1
ATOM 1393 C CA . TYR A 1 176 ? 2.473 1.272 -16.286 1.00 92.88 176 TYR A CA 1
ATOM 1394 C C . TYR A 1 176 ? 1.070 1.162 -15.664 1.00 92.88 176 TYR A C 1
ATOM 1396 O O . TYR A 1 176 ? 0.917 0.601 -14.578 1.00 92.88 176 TYR A O 1
ATOM 1404 N N . LEU A 1 177 ? 0.033 1.648 -16.356 1.00 94.19 177 LEU A N 1
ATOM 1405 C CA . LEU A 1 177 ? -1.352 1.534 -15.890 1.00 94.19 177 LEU A CA 1
ATOM 1406 C C . LEU A 1 177 ? -1.814 0.074 -15.818 1.00 94.19 177 LEU A C 1
ATOM 1408 O O . LEU A 1 177 ? -2.417 -0.307 -14.815 1.00 94.19 177 LEU A O 1
ATOM 1412 N N . ASN A 1 178 ? -1.470 -0.747 -16.816 1.00 95.69 178 ASN A N 1
ATOM 1413 C CA . ASN A 1 178 ? -1.760 -2.181 -16.812 1.00 95.69 178 ASN A CA 1
ATOM 1414 C C . ASN A 1 178 ? -1.076 -2.883 -15.628 1.00 95.69 178 ASN A C 1
ATOM 1416 O O . ASN A 1 178 ? -1.700 -3.660 -14.915 1.00 95.69 178 ASN A O 1
ATOM 1420 N N . GLN A 1 179 ? 0.183 -2.553 -15.330 1.00 96.25 179 GLN A N 1
ATOM 1421 C CA . GLN A 1 179 ? 0.886 -3.112 -14.170 1.00 96.25 179 GLN A CA 1
ATOM 1422 C C . GLN A 1 179 ? 0.210 -2.741 -12.842 1.00 96.25 179 GLN A C 1
ATOM 1424 O O . GLN A 1 179 ? 0.050 -3.599 -11.972 1.00 96.25 179 GLN A O 1
ATOM 1429 N N . LEU A 1 180 ? -0.228 -1.486 -12.680 1.00 96.31 180 LEU A N 1
ATOM 1430 C CA . LEU A 1 180 ? -1.018 -1.082 -11.512 1.00 96.31 180 LEU A CA 1
ATOM 1431 C C . LEU A 1 180 ? -2.360 -1.819 -11.453 1.00 96.31 180 LEU A C 1
ATOM 1433 O O . LEU A 1 180 ? -2.832 -2.150 -10.363 1.00 96.31 180 LEU A O 1
ATOM 1437 N N . GLU A 1 181 ? -2.983 -2.079 -12.602 1.00 96.81 181 GLU A N 1
ATOM 1438 C CA . GLU A 1 181 ? -4.207 -2.866 -12.705 1.00 96.81 181 GLU A CA 1
ATOM 1439 C C . GLU A 1 181 ? -4.029 -4.308 -12.253 1.00 96.81 181 GLU A C 1
ATOM 1441 O O . GLU A 1 181 ? -4.759 -4.738 -11.358 1.00 96.81 181 GLU A O 1
ATOM 1446 N N . LEU A 1 182 ? -3.022 -5.004 -12.771 1.00 97.62 182 LEU A N 1
ATOM 1447 C CA . LEU A 1 182 ? -2.687 -6.363 -12.359 1.00 97.62 182 LEU A CA 1
ATOM 1448 C C . LEU A 1 182 ? -2.375 -6.433 -10.860 1.00 97.62 182 LEU A C 1
ATOM 1450 O O . LEU A 1 182 ? -2.948 -7.258 -10.147 1.00 97.62 182 LEU A O 1
ATOM 1454 N N . LEU A 1 183 ? -1.549 -5.507 -10.359 1.00 97.44 183 LEU A N 1
ATOM 1455 C CA . LEU A 1 183 ? -1.153 -5.462 -8.950 1.00 97.44 183 LEU A CA 1
ATOM 1456 C C . LEU A 1 183 ? -2.349 -5.297 -8.008 1.00 97.44 183 LEU A C 1
ATOM 1458 O O . LEU A 1 183 ? -2.363 -5.869 -6.920 1.00 97.44 183 LEU A O 1
ATOM 1462 N N . THR A 1 184 ? -3.348 -4.503 -8.399 1.00 97.38 184 THR A N 1
ATOM 1463 C CA . THR A 1 184 ? -4.438 -4.097 -7.496 1.00 97.38 184 THR A CA 1
ATOM 1464 C C . THR A 1 184 ? -5.788 -4.734 -7.798 1.00 97.38 184 THR A C 1
ATOM 1466 O O . THR A 1 184 ? -6.751 -4.502 -7.065 1.00 97.38 184 THR A O 1
ATOM 1469 N N . SER A 1 185 ? -5.877 -5.576 -8.829 1.00 97.50 185 SER A N 1
ATOM 1470 C CA . SER A 1 185 ? -7.101 -6.286 -9.200 1.00 97.50 185 SER A CA 1
ATOM 1471 C C . SER A 1 185 ? -7.665 -7.088 -8.025 1.00 97.50 185 SER A C 1
ATOM 1473 O O . SER A 1 185 ? -6.954 -7.866 -7.390 1.00 97.50 185 SER A O 1
ATOM 1475 N N . GLY A 1 186 ? -8.951 -6.905 -7.713 1.00 96.00 186 GLY A N 1
ATOM 1476 C CA . GLY A 1 186 ? -9.656 -7.639 -6.654 1.00 96.00 186 GLY A CA 1
ATOM 1477 C C . GLY A 1 186 ? -9.152 -7.410 -5.222 1.00 96.00 186 GLY A C 1
ATOM 1478 O O . GLY A 1 186 ? -9.476 -8.212 -4.350 1.00 96.00 186 GLY A O 1
ATOM 1479 N N . LEU A 1 187 ? -8.349 -6.371 -4.970 1.00 97.44 187 LEU A N 1
ATOM 1480 C CA . LEU A 1 187 ? -7.955 -5.972 -3.614 1.00 97.44 187 LEU A CA 1
ATOM 1481 C C . LEU A 1 187 ? -9.075 -5.186 -2.902 1.00 97.44 187 LEU A C 1
ATOM 1483 O O . LEU A 1 187 ? -9.912 -4.581 -3.586 1.00 97.44 187 LEU A O 1
ATOM 1487 N N . PRO A 1 188 ? -9.084 -5.143 -1.550 1.00 97.19 188 PRO A N 1
ATOM 1488 C CA . PRO A 1 188 ? -9.956 -4.250 -0.773 1.00 97.19 188 PRO A CA 1
ATOM 1489 C C . PRO A 1 188 ? -9.721 -2.766 -1.136 1.00 97.19 188 PRO A C 1
ATOM 1491 O O . PRO A 1 188 ? -8.837 -2.467 -1.944 1.00 97.19 188 PRO A O 1
ATOM 1494 N N . PRO A 1 189 ? -10.478 -1.804 -0.569 1.00 98.00 189 PRO A N 1
ATOM 1495 C CA . PRO A 1 189 ? -10.195 -0.378 -0.741 1.00 98.00 189 PRO A CA 1
ATOM 1496 C C . PRO A 1 189 ? -8.703 -0.072 -0.531 1.00 98.00 189 PRO A C 1
ATOM 1498 O O . PRO A 1 189 ? -8.176 -0.238 0.568 1.0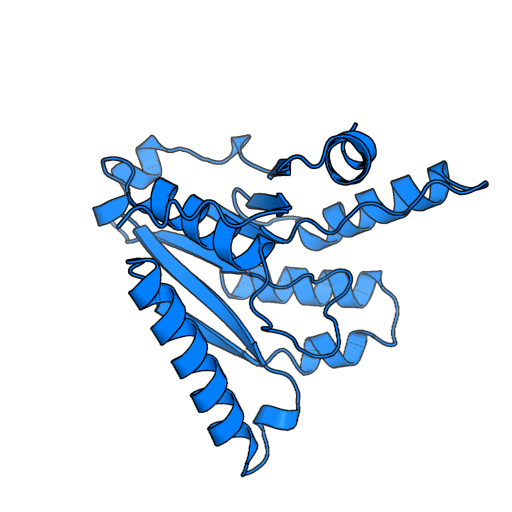0 98.00 189 PRO A O 1
ATOM 1501 N N . THR A 1 190 ? -8.011 0.314 -1.605 1.00 98.19 190 THR A N 1
ATOM 1502 C CA . THR A 1 190 ? -6.544 0.377 -1.659 1.00 98.19 190 THR A CA 1
ATOM 1503 C C . THR A 1 190 ? -6.078 1.798 -1.936 1.00 98.19 190 THR A C 1
ATOM 1505 O O . THR A 1 190 ? -6.480 2.410 -2.926 1.00 98.19 190 THR A O 1
ATOM 1508 N N . MET A 1 191 ? -5.228 2.324 -1.062 1.00 97.75 191 MET A N 1
ATOM 1509 C CA . MET A 1 191 ? -4.548 3.603 -1.213 1.00 97.75 191 MET A CA 1
ATOM 1510 C C . MET A 1 191 ? -3.118 3.347 -1.694 1.00 97.75 191 MET A C 1
ATOM 1512 O O . MET A 1 191 ? -2.292 2.825 -0.948 1.00 97.75 191 MET A O 1
ATOM 1516 N N . LEU A 1 192 ? -2.823 3.715 -2.936 1.00 96.75 192 LEU A N 1
ATOM 1517 C CA . LEU A 1 192 ? -1.468 3.722 -3.479 1.00 96.75 192 LEU A CA 1
ATOM 1518 C C . LEU A 1 192 ? -0.807 5.052 -3.103 1.00 96.75 192 LEU A C 1
ATOM 1520 O O . LEU A 1 192 ? -1.347 6.109 -3.429 1.00 96.75 192 LEU A O 1
ATOM 1524 N N . VAL A 1 193 ? 0.334 5.017 -2.418 1.00 94.25 193 VAL A N 1
ATOM 1525 C CA . VAL A 1 193 ? 0.975 6.203 -1.833 1.00 94.25 193 VAL A CA 1
ATOM 1526 C C . VAL A 1 193 ? 2.372 6.410 -2.401 1.00 94.25 193 VAL A C 1
ATOM 1528 O O . VAL A 1 193 ? 3.196 5.503 -2.375 1.00 94.25 193 VAL A O 1
ATOM 1531 N N . HIS A 1 194 ? 2.641 7.624 -2.875 1.00 90.44 194 HIS A N 1
ATOM 1532 C CA . HIS A 1 194 ? 3.971 8.112 -3.214 1.00 90.44 194 HIS A CA 1
ATOM 1533 C C . HIS A 1 194 ? 4.318 9.280 -2.286 1.00 90.44 194 HIS A C 1
ATOM 1535 O O . HIS A 1 194 ? 3.744 10.369 -2.396 1.00 90.44 194 HIS A O 1
ATOM 1541 N N . GLY A 1 195 ? 5.238 9.044 -1.351 1.00 81.75 195 GLY A N 1
ATOM 1542 C CA . GLY A 1 195 ? 5.745 10.043 -0.415 1.00 81.75 195 GLY A CA 1
ATOM 1543 C C . GLY A 1 195 ? 7.167 10.469 -0.771 1.00 81.75 195 GLY A C 1
ATOM 1544 O O . GLY A 1 195 ? 8.019 9.636 -1.056 1.00 81.75 195 GLY A O 1
ATOM 1545 N N . ILE A 1 196 ? 7.421 11.772 -0.721 1.00 74.56 196 ILE A N 1
ATOM 1546 C CA . ILE A 1 196 ? 8.708 12.389 -1.093 1.00 74.56 196 ILE A CA 1
ATOM 1547 C C . ILE A 1 196 ? 9.478 12.947 0.111 1.00 74.56 196 ILE A C 1
ATOM 1549 O O . ILE A 1 196 ? 10.696 13.097 0.055 1.00 74.56 196 ILE A O 1
ATOM 1553 N N . SER A 1 197 ? 8.790 13.226 1.221 1.00 64.75 197 SER A N 1
ATOM 1554 C CA . SER A 1 197 ? 9.379 13.719 2.464 1.00 64.75 197 SER A CA 1
ATOM 1555 C C . SER A 1 197 ? 8.649 13.130 3.674 1.00 64.75 197 SER A C 1
ATOM 1557 O O . SER A 1 197 ? 7.441 12.878 3.599 1.00 64.75 197 SER A O 1
ATOM 1559 N N . PRO A 1 198 ? 9.353 12.901 4.797 1.00 58.25 198 PRO A N 1
ATOM 1560 C CA . PRO A 1 198 ? 8.696 12.533 6.035 1.00 58.25 198 PRO A CA 1
ATOM 1561 C C . PRO A 1 198 ? 7.930 13.746 6.564 1.00 58.25 198 PRO A C 1
ATOM 1563 O O . PRO A 1 198 ? 8.476 14.846 6.661 1.00 58.25 198 PRO A O 1
ATOM 1566 N N . VAL A 1 199 ? 6.669 13.557 6.956 1.00 56.00 199 VAL A N 1
ATOM 1567 C CA . VAL A 1 199 ? 5.897 14.597 7.653 1.00 56.00 199 VAL A CA 1
ATOM 1568 C C . VAL A 1 199 ? 6.224 14.499 9.141 1.00 56.00 199 VAL A C 1
ATOM 1570 O O . VAL A 1 199 ? 5.381 14.204 9.982 1.00 56.00 199 VAL A O 1
ATOM 1573 N N . THR A 1 200 ? 7.497 14.660 9.490 1.00 51.97 200 THR A N 1
ATOM 1574 C CA . THR A 1 200 ? 7.947 14.684 10.884 1.00 51.97 200 THR A CA 1
ATOM 1575 C C . THR A 1 200 ? 8.206 16.126 11.282 1.00 51.97 200 THR A C 1
ATOM 1577 O O . THR A 1 200 ? 9.225 16.700 10.910 1.00 51.97 200 THR A O 1
ATOM 1580 N N . SER A 1 201 ? 7.294 16.721 12.054 1.00 45.22 201 SER A N 1
ATOM 1581 C CA . SER A 1 201 ? 7.615 17.947 12.786 1.00 45.22 201 SER A CA 1
ATOM 1582 C C . SER A 1 201 ? 8.465 17.552 13.989 1.00 45.22 201 SER A C 1
ATOM 1584 O O . SER A 1 201 ? 7.935 17.230 15.049 1.00 45.22 201 SER A O 1
ATOM 1586 N N . THR A 1 202 ? 9.787 17.513 13.833 1.00 44.56 202 THR A N 1
ATOM 1587 C CA . THR A 1 202 ? 10.706 17.408 14.973 1.00 44.56 202 THR A CA 1
ATOM 1588 C C . THR A 1 202 ? 10.873 18.788 15.599 1.00 44.56 202 THR A C 1
ATOM 1590 O O . THR A 1 202 ? 11.950 19.376 15.561 1.00 44.56 202 THR A O 1
ATOM 1593 N N . THR A 1 203 ? 9.787 19.352 16.116 1.00 38.47 203 THR A N 1
ATOM 1594 C CA . THR A 1 203 ? 9.871 20.511 17.003 1.00 38.47 203 THR A CA 1
ATOM 1595 C C . THR A 1 203 ? 9.967 19.954 18.414 1.00 38.47 203 THR A C 1
ATOM 1597 O O . THR A 1 203 ? 8.966 19.510 18.979 1.00 38.47 203 THR A O 1
ATOM 1600 N N . LEU A 1 204 ? 11.202 19.875 18.909 1.00 37.12 204 LEU A N 1
ATOM 1601 C CA . LEU A 1 204 ? 11.490 19.786 20.339 1.00 37.12 204 LEU A CA 1
ATOM 1602 C C . LEU A 1 204 ? 11.205 21.139 20.995 1.00 37.12 204 LEU A C 1
ATOM 1604 O O . LEU A 1 204 ? 11.499 22.167 20.342 1.00 37.12 204 LEU A O 1
#

Radius of gyration: 17.32 Å; Cα contacts (8 Å, |Δi|>4): 309; chains: 1; bounding box: 42×41×48 Å

Secondary structure (DSSP, 8-state):
-HHIIIIIS---EEEEESGGG--HHHHHH-SSPEEEEEE-S-TTS--SSTT---HHHHHHHHHHHHHHTSTTHHHHEEEEEEEEE-GGGGSTTHHHHHHHHHHHHHHHHHHTT---EEEEEE-HHHHTTTTS-HHHHHHHHHHHHHHH-TTEEEEEEE-PPPPPP-TTHHHHHHHHHHHHHHHHTT-SSEEEEE-SS-------

Sequence (204 aa):
MVYDCVFWMQRIVCLARHFQHLDKAAVVRSRTRLYIDVWPLNFLNPGDSPGAIDNCWLFTMQLACILHMVPGWKHSTTLRIFMCIGPCGAGGDGGEEVARHRRHWEGMLQLLRIEATISVVLWDHVAGLLEGPREDYLHAVNAMIKQHSQTTAVLFLYLPPPPPPSDDGDAQRLSYLNQLELLTSGLPPTMLVHGISPVTSTTL

Mean predicted aligned error: 6.03 Å

Solvent-accessible surface area (backbone atoms only — not comparable to full-atom values): 11506 Å² total; per-residue (Å²): 104,72,58,45,34,51,71,74,65,68,41,72,46,77,49,81,40,56,55,93,74,56,56,70,65,55,48,47,67,40,91,59,76,29,27,35,39,35,38,65,50,40,80,92,63,49,69,97,58,64,72,67,86,47,36,32,41,52,32,50,53,50,53,54,47,55,56,38,64,36,89,52,29,52,82,19,41,44,45,36,36,51,44,55,42,56,74,65,47,78,46,97,63,12,55,56,54,52,52,52,53,49,52,53,52,51,54,50,31,57,74,71,68,49,85,62,46,81,45,79,40,83,41,42,84,43,59,70,29,68,88,49,60,68,65,62,29,30,45,44,49,26,51,52,52,50,73,77,44,78,63,34,62,37,36,37,38,46,40,72,83,70,82,76,90,51,99,61,40,65,64,55,49,52,51,52,52,50,50,54,45,50,44,50,60,93,52,55,24,30,38,28,38,33,38,80,56,59,87,68,82,85,77,127

InterPro domains:
  IPR004842 SLC12A transporter family [PTHR11827] (3-120)